Protein 8OUK (pdb70)

InterPro domains:
  IPR005225 Small GTP-binding domain [TIGR00231] (16-172)
  IPR006689 Small GTPase superfamily, ARF/SAR type [PF00025] (10-179)
  IPR006689 Small GTPase superfamily, ARF/SAR type [PR00328] (19-42)
  IPR006689 Small GTPase superfamily, ARF/SAR type [PR00328] (76-101)
  IPR006689 Small GTPase superfamily, ARF/SAR type [PR00328] (122-143)
  IPR006689 Small GTPase superfamily, ARF/SAR type [SM00178] (1-180)
  IPR024156 Small GTPase superfamily, ARF type [PTHR11711] (14-178)
  IPR027417 P-loop containing nucleoside triphosphate hydrolase [G3DSA:3.40.50.300] (4-183)
  IPR027417 P-loop containing nucleoside triphosphate hydrolase [SSF52540] (14-182)

Foldseek 3Di:
DADEFEEEEEEAAPLCSVQLVCCQPVVDGDPDDDFDPAWDWDWDDDPSYIYTYTYGGRYPVRCVPPLQVSQLRGQEYEYGGAQLPLVCLLVRLVSCCVRPLVDPSHDQHEYEYEQEPPVDPSGDDQVVSCVSSVVVVRDPYDYYYYYAYSHVRRCSVVSVVVNVVRSVCVVVVVD

Structure (mmCIF, N/CA/C/O backbone):
data_8OUK
#
_entry.id   8OUK
#
_cell.length_a   59.120
_cell.length_b   59.120
_cell.length_c   119.730
_cell.angle_alpha   90.00
_cell.angle_beta   90.00
_cell.angle_gamma   90.00
#
_symmetry.space_group_name_H-M   'P 43 21 2'
#
loop_
_entity.id
_entity.type
_entity.pdbx_description
1 polymer 'Arf GTPase'
2 non-polymer "GUANOSINE-5'-TRIPHOSPHATE"
3 non-polymer 'MAGNESIUM ION'
4 water water
#
loop_
_atom_site.group_PDB
_atom_site.id
_atom_site.type_symbol
_atom_site.label_atom_id
_atom_site.label_alt_id
_atom_site.label_comp_id
_atom_site.label_asym_id
_atom_site.label_entity_id
_atom_site.label_seq_id
_atom_site.pdbx_PDB_ins_code
_atom_site.Cartn_x
_atom_site.Cartn_y
_atom_site.Cartn_z
_atom_site.occupancy
_atom_site.B_iso_or_equiv
_atom_site.auth_seq_id
_atom_site.auth_comp_id
_atom_site.auth_asym_id
_atom_site.auth_atom_id
_atom_site.pdbx_PDB_model_num
ATOM 1 N N . MET A 1 1 ? -13.706 -8.438 9.350 1.00 75.46 14 MET A N 1
ATOM 2 C CA . MET A 1 1 ? -13.676 -9.797 9.884 1.00 75.43 14 MET A CA 1
ATOM 3 C C . MET A 1 1 ? -12.844 -10.725 8.991 1.00 73.43 14 MET A C 1
ATOM 4 O O . MET A 1 1 ? -12.931 -10.655 7.766 1.00 73.93 14 MET A O 1
ATOM 9 N N . LYS A 1 2 ? -11.995 -11.557 9.597 1.00 71.08 15 LYS A N 1
ATOM 10 C CA . LYS A 1 2 ? -11.158 -12.482 8.839 1.00 69.16 15 LYS A CA 1
ATOM 11 C C . LYS A 1 2 ? -11.724 -13.891 8.894 1.00 66.65 15 LYS A C 1
ATOM 12 O O . LYS A 1 2 ? -12.334 -14.270 9.895 1.00 66.95 15 LYS A O 1
ATOM 18 N N . THR A 1 3 ? -11.501 -14.681 7.832 1.00 64.10 16 THR A N 1
ATOM 19 C CA . THR A 1 3 ? -11.952 -16.065 7.836 1.00 62.11 16 THR A CA 1
ATOM 20 C C . THR A 1 3 ? -10.816 -16.928 8.395 1.00 58.85 16 THR A C 1
ATOM 21 O O . THR A 1 3 ? -9.642 -16.701 8.078 1.00 58.13 16 THR A O 1
ATOM 25 N N . THR A 1 4 ? -11.164 -17.885 9.260 1.00 56.54 17 THR A N 1
ATOM 26 C CA . THR A 1 4 ? -10.157 -18.762 9.848 1.00 54.60 17 THR A CA 1
ATOM 27 C C . THR A 1 4 ? -9.953 -19.995 9.014 1.00 52.66 17 THR A C 1
ATOM 28 O O . THR A 1 4 ? -10.919 -20.710 8.733 1.00 53.08 17 THR A O 1
ATOM 32 N N . VAL A 1 5 ? -8.687 -20.274 8.646 1.00 49.97 18 VAL A N 1
ATOM 33 C CA . VAL A 1 5 ? -8.347 -21.482 7.930 1.00 48.82 18 VAL A CA 1
ATOM 34 C C . VAL A 1 5 ? -7.263 -22.231 8.713 1.00 46.70 18 VAL A C 1
ATOM 35 O O . VAL A 1 5 ? -6.335 -21.625 9.257 1.00 46.97 18 VAL A O 1
ATOM 39 N N . LYS A 1 6 ? -7.404 -23.545 8.787 1.00 44.38 19 LYS A N 1
ATOM 40 C CA . LYS A 1 6 ? -6.464 -24.378 9.523 1.00 42.14 19 LYS A CA 1
ATOM 41 C C . LYS A 1 6 ? -5.486 -24.944 8.532 1.00 39.33 19 LYS A C 1
ATOM 42 O O . LYS A 1 6 ? -5.898 -25.487 7.523 1.00 40.07 19 LYS A O 1
ATOM 48 N N . VAL A 1 7 ? -4.193 -24.786 8.773 1.00 36.83 20 VAL A N 1
ATOM 49 C CA . VAL A 1 7 ? -3.160 -25.278 7.866 1.00 35.59 20 VAL A CA 1
ATOM 50 C C . VAL A 1 7 ? -2.338 -26.329 8.576 1.00 33.91 20 VAL A C 1
ATOM 51 O O . VAL A 1 7 ? -1.822 -26.057 9.658 1.00 34.55 20 VAL A O 1
ATOM 55 N N . ALA A 1 8 ? -2.232 -27.523 7.997 1.00 31.84 21 ALA A N 1
ATOM 56 C CA . ALA A 1 8 ? -1.425 -28.584 8.589 1.00 30.96 21 ALA A CA 1
ATOM 57 C C . ALA A 1 8 ? -0.022 -28.477 8.037 1.00 30.09 21 ALA A C 1
ATOM 58 O O . ALA A 1 8 ? 0.162 -28.530 6.813 1.00 29.71 21 ALA A O 1
ATOM 60 N N . TRP A 1 9 ? 0.971 -28.297 8.928 1.00 28.98 22 TRP A N 1
ATOM 61 C CA . TRP A 1 9 ? 2.363 -28.267 8.530 1.00 29.22 22 TRP A CA 1
ATOM 62 C C . TRP A 1 9 ? 2.911 -29.643 8.842 1.00 29.30 22 TRP A C 1
ATOM 63 O O . TRP A 1 9 ? 2.979 -30.048 10.007 1.00 29.07 22 TRP A O 1
ATOM 74 N N . VAL A 1 10 ? 3.209 -30.386 7.798 1.00 28.83 23 VAL A N 1
ATOM 75 C CA . VAL A 1 10 ? 3.718 -31.742 7.893 1.00 29.23 23 VAL A CA 1
ATOM 76 C C . VAL A 1 10 ? 5.034 -31.880 7.096 1.00 30.26 23 VAL A C 1
ATOM 77 O O . VAL A 1 10 ? 5.520 -30.931 6.482 1.00 30.83 23 VAL A O 1
ATOM 81 N N . GLY A 1 11 ? 5.668 -33.017 7.228 1.00 30.38 24 GLY A N 1
ATOM 82 C CA . GLY A 1 11 ? 6.998 -33.255 6.695 1.00 30.44 24 GLY A CA 1
ATOM 83 C C . GLY A 1 11 ? 7.787 -34.030 7.725 1.00 30.22 24 GLY A C 1
ATOM 84 O O . GLY A 1 11 ? 7.402 -34.107 8.903 1.00 30.50 24 GLY A O 1
ATOM 85 N N . LEU A 1 12 ? 8.907 -34.634 7.301 1.00 30.48 25 LEU A N 1
ATOM 86 C CA . LEU A 1 12 ? 9.689 -35.450 8.207 1.00 31.06 25 LEU A CA 1
ATOM 87 C C . LEU A 1 12 ? 10.223 -34.630 9.367 1.00 31.52 25 LEU A C 1
ATOM 88 O O . LEU A 1 12 ? 10.359 -33.405 9.272 1.00 30.61 25 LEU A O 1
ATOM 93 N N . ASP A 1 13 ? 10.598 -35.310 10.446 1.00 32.20 26 ASP A N 1
ATOM 94 C CA . ASP A 1 13 ? 11.262 -34.680 11.587 1.00 32.66 26 ASP A CA 1
ATOM 95 C C . ASP A 1 13 ? 12.580 -34.044 11.055 1.00 33.55 26 ASP A C 1
ATOM 96 O O . ASP A 1 13 ? 13.184 -34.587 10.113 1.00 33.93 26 ASP A 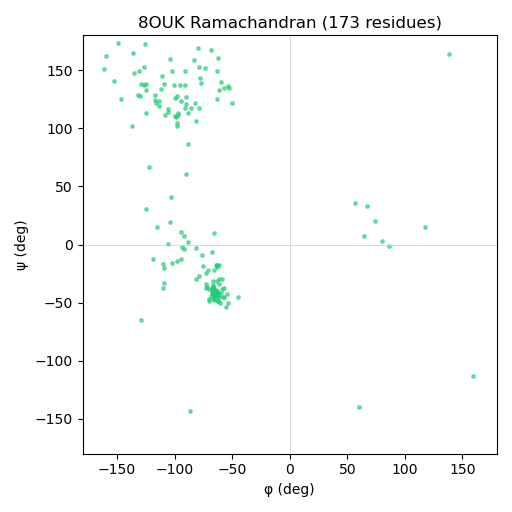O 1
ATOM 101 N N . TYR A 1 14 ? 12.906 -32.848 11.545 1.00 33.61 27 TYR A N 1
ATOM 102 C CA . TYR A 1 14 ? 14.100 -32.089 11.171 1.00 34.25 27 TYR A CA 1
ATOM 103 C C . TYR A 1 14 ? 13.963 -31.326 9.831 1.00 34.27 27 TYR A C 1
ATOM 104 O O . TYR A 1 14 ? 14.919 -30.668 9.426 1.00 34.72 27 TYR A O 1
ATOM 113 N N . ALA A 1 15 ? 12.797 -31.366 9.171 1.00 33.05 28 ALA A N 1
ATOM 114 C CA . ALA A 1 15 ? 12.626 -30.672 7.882 1.00 32.34 28 ALA A CA 1
ATOM 115 C C . ALA A 1 15 ? 12.687 -29.149 8.023 1.00 33.19 28 ALA A C 1
ATOM 116 O O . ALA A 1 15 ? 13.140 -28.468 7.101 1.00 33.99 28 ALA A O 1
ATOM 118 N N . GLY A 1 16 ? 12.236 -28.634 9.167 1.00 32.18 29 GLY A N 1
ATOM 119 C CA . GLY A 1 16 ? 12.268 -27.207 9.457 1.00 31.09 29 GLY A CA 1
ATOM 120 C C . GLY A 1 16 ? 10.915 -26.562 9.647 1.00 30.28 29 GLY A C 1
ATOM 121 O O . GLY A 1 16 ? 10.811 -25.330 9.627 1.00 30.29 29 GLY A O 1
ATOM 122 N N . LYS A 1 17 ? 9.846 -27.367 9.844 1.00 29.09 30 LYS A N 1
ATOM 123 C CA . LYS A 1 17 ? 8.497 -26.810 10.006 1.00 28.66 30 LYS A CA 1
ATOM 124 C C . LYS A 1 17 ? 8.424 -25.764 11.146 1.00 29.47 30 LYS A C 1
ATOM 125 O O . LYS A 1 17 ? 7.937 -24.649 10.931 1.00 29.59 30 LYS A O 1
ATOM 131 N N . SER A 1 18 ? 8.870 -26.142 12.344 1.00 29.74 31 SER A N 1
ATOM 132 C CA . SER A 1 18 ? 8.793 -25.241 13.490 1.00 30.86 31 SER A CA 1
ATOM 133 C C . SER A 1 18 ? 9.657 -24.001 13.277 1.00 32.20 31 SER A C 1
ATOM 134 O O . SER A 1 18 ? 9.255 -22.906 13.647 1.00 33.53 31 SER A O 1
ATOM 137 N N . THR A 1 19 ? 10.836 -24.172 12.686 1.00 32.54 32 THR A N 1
ATOM 138 C CA . THR A 1 19 ? 11.745 -23.040 12.436 1.00 33.27 32 THR A CA 1
ATOM 139 C C . THR A 1 19 ? 11.153 -22.024 11.431 1.00 33.77 32 THR A C 1
ATOM 140 O O . THR A 1 19 ? 11.269 -20.802 11.632 1.00 34.57 32 THR A O 1
ATOM 144 N N . ILE A 1 20 ? 10.501 -22.523 10.363 1.00 33.20 33 ILE A N 1
ATOM 145 C CA . ILE A 1 20 ? 9.836 -21.653 9.382 1.00 33.04 33 ILE A CA 1
ATOM 146 C C . ILE A 1 20 ? 8.712 -20.863 10.078 1.00 33.78 33 ILE A C 1
ATOM 147 O O . ILE A 1 20 ? 8.617 -19.642 9.908 1.00 34.10 33 ILE A O 1
ATOM 152 N N . ILE A 1 21 ? 7.856 -21.549 10.863 1.00 33.82 34 ILE A N 1
ATOM 153 C CA . ILE A 1 21 ? 6.774 -20.861 11.575 1.00 34.75 34 ILE A CA 1
ATOM 154 C C . ILE A 1 21 ? 7.331 -19.791 12.526 1.00 36.66 34 ILE A C 1
ATOM 155 O O . ILE A 1 21 ? 6.851 -18.652 12.517 1.00 37.39 34 ILE A O 1
ATOM 160 N N . LYS A 1 22 ? 8.430 -20.106 13.234 1.00 36.90 35 LYS A N 1
ATOM 161 C CA . LYS A 1 22 ? 9.063 -19.122 14.116 1.00 38.71 35 LYS A CA 1
ATOM 162 C C . LYS A 1 22 ? 9.580 -17.918 13.316 1.00 40.43 35 LYS A C 1
ATOM 163 O O . LYS A 1 22 ? 9.441 -16.787 13.770 1.00 41.52 35 LYS A O 1
ATOM 169 N N . ARG A 1 23 ? 10.180 -18.152 12.134 1.00 40.61 36 ARG A N 1
ATOM 170 C CA . ARG A 1 23 ? 10.710 -17.069 11.292 1.00 41.49 36 ARG A CA 1
ATOM 171 C C . ARG A 1 23 ? 9.585 -16.158 10.809 1.00 43.07 36 ARG A C 1
ATOM 172 O O . ARG A 1 23 ? 9.722 -14.941 10.855 1.00 43.61 36 ARG A O 1
ATOM 180 N N . ILE A 1 24 ? 8.441 -16.738 10.438 1.00 43.72 37 ILE A N 1
ATOM 181 C CA . ILE A 1 24 ? 7.279 -15.968 10.001 1.00 45.61 37 ILE A CA 1
ATOM 182 C C . ILE A 1 24 ? 6.612 -15.189 11.158 1.00 47.50 37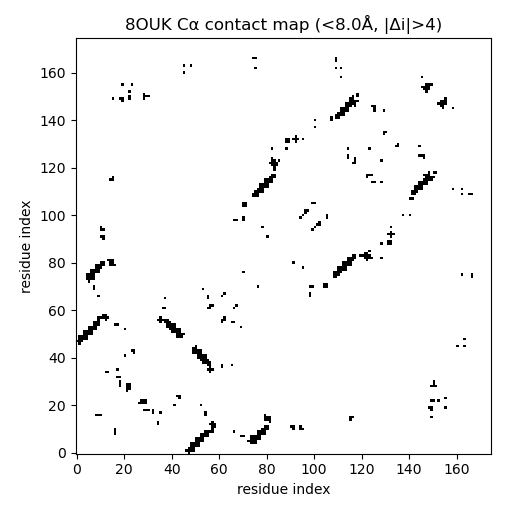 ILE A C 1
ATOM 183 O O . ILE A 1 24 ? 6.308 -14.015 10.999 1.00 47.64 37 ILE A O 1
ATOM 188 N N . THR A 1 25 ? 6.346 -15.848 12.295 1.00 48.32 38 THR A N 1
ATOM 189 C CA . THR A 1 25 ? 5.629 -15.211 13.402 1.00 50.25 38 THR A CA 1
ATOM 190 C C . THR A 1 25 ? 6.476 -14.331 14.317 1.00 53.12 38 THR A C 1
ATOM 191 O O . THR A 1 25 ? 5.949 -13.408 14.932 1.00 53.66 38 THR A O 1
ATOM 195 N N . GLN A 1 26 ? 7.760 -14.643 14.463 1.00 54.52 39 GLN A N 1
ATOM 196 C CA . GLN A 1 26 ? 8.645 -13.897 15.370 1.00 55.89 39 GLN A CA 1
ATOM 197 C C . GLN A 1 26 ? 9.696 -13.040 14.632 1.00 56.58 39 GLN A C 1
ATOM 198 O O . GLN A 1 26 ? 10.305 -12.171 15.249 1.00 56.88 39 GLN A O 1
ATOM 204 N N . GLY A 1 27 ? 9.921 -13.310 13.346 1.00 56.58 40 GLY A N 1
ATOM 205 C CA . GLY A 1 27 ? 10.889 -12.580 12.532 1.00 57.31 40 GLY A CA 1
ATOM 206 C C . GLY A 1 27 ? 12.337 -12.918 12.833 1.00 57.78 40 GLY A C 1
ATOM 207 O O . GLY A 1 27 ? 13.238 -12.134 12.508 1.00 59.18 40 GLY A O 1
ATOM 208 N N . VAL A 1 28 ? 12.582 -14.081 13.448 1.00 56.43 41 VAL A N 1
ATOM 209 C CA . VAL A 1 28 ? 13.940 -14.468 13.808 1.00 55.90 41 VAL A CA 1
ATOM 210 C C . VAL A 1 28 ? 14.255 -15.929 13.460 1.00 53.38 41 VAL A C 1
ATOM 211 O O . VAL A 1 28 ? 13.364 -16.787 13.469 1.00 53.10 41 VAL A O 1
ATOM 215 N N . PHE A 1 29 ? 15.519 -16.202 13.118 1.00 51.10 42 PHE A N 1
ATOM 216 C CA . PHE A 1 29 ? 15.943 -17.559 12.803 1.00 49.50 42 PHE A CA 1
ATOM 217 C C . PHE A 1 29 ? 16.530 -18.236 14.024 1.00 49.82 42 PHE A C 1
ATOM 218 O O . PHE A 1 29 ? 17.495 -17.726 14.603 1.00 49.08 42 PHE A O 1
ATOM 226 N N . SER A 1 30 ? 15.974 -19.390 14.408 1.00 49.67 43 SER A N 1
ATOM 227 C CA . SER A 1 30 ? 16.566 -20.158 15.498 1.00 50.21 43 SER A CA 1
ATOM 228 C C . SER A 1 30 ? 17.267 -21.345 14.870 1.00 48.64 43 SER A C 1
ATOM 229 O O . SER A 1 30 ? 16.631 -22.177 14.238 1.00 47.81 43 SER A O 1
ATOM 232 N N . ASP A 1 31 ? 18.588 -21.376 14.970 1.00 48.26 44 ASP A N 1
ATOM 233 C CA . ASP A 1 31 ? 19.381 -22.477 14.425 1.00 49.00 44 ASP A CA 1
ATOM 234 C C . ASP A 1 31 ? 19.418 -23.711 15.349 1.00 49.14 44 ASP A C 1
ATOM 235 O O . ASP A 1 31 ? 19.993 -24.737 14.973 1.00 50.31 44 ASP A O 1
ATOM 240 N N . ASP A 1 32 ? 18.790 -23.617 16.536 1.00 47.26 45 ASP A N 1
ATOM 241 C CA . ASP A 1 32 ? 18.802 -24.648 17.554 1.00 46.97 45 ASP A CA 1
ATOM 242 C C . ASP A 1 32 ? 17.402 -25.083 17.978 1.00 44.56 45 ASP A C 1
ATOM 243 O O . ASP A 1 32 ? 17.215 -25.480 19.135 1.00 45.05 45 ASP A O 1
ATOM 248 N N . THR A 1 33 ? 16.425 -25.009 17.062 1.00 41.46 46 THR A N 1
ATOM 249 C CA . THR A 1 33 ? 15.038 -25.394 17.334 1.00 39.73 46 THR A CA 1
ATOM 250 C C . THR A 1 33 ? 14.966 -26.834 17.814 1.00 39.13 46 THR A C 1
ATOM 251 O O . THR A 1 33 ? 15.633 -27.705 17.252 1.00 39.70 46 THR A O 1
ATOM 255 N N . LYS A 1 34 ? 14.194 -27.074 18.873 1.00 37.27 47 LYS A N 1
ATOM 256 C CA . LYS A 1 34 ? 14.095 -28.403 19.445 1.00 36.52 47 LYS A CA 1
ATOM 257 C C . LYS A 1 34 ? 12.970 -29.193 18.838 1.00 34.95 47 LYS A C 1
ATOM 258 O O . LYS A 1 34 ? 11.955 -28.613 18.445 1.00 34.04 47 LYS A O 1
ATOM 264 N N . ARG A 1 35 ? 13.149 -30.523 18.776 1.00 34.38 48 ARG A N 1
ATOM 265 C CA . ARG A 1 35 ? 12.164 -31.456 18.226 1.00 34.70 48 ARG A CA 1
ATOM 266 C C . ARG A 1 35 ? 10.781 -31.273 18.859 1.00 34.05 48 ARG A C 1
ATOM 267 O O . ARG A 1 35 ? 10.664 -31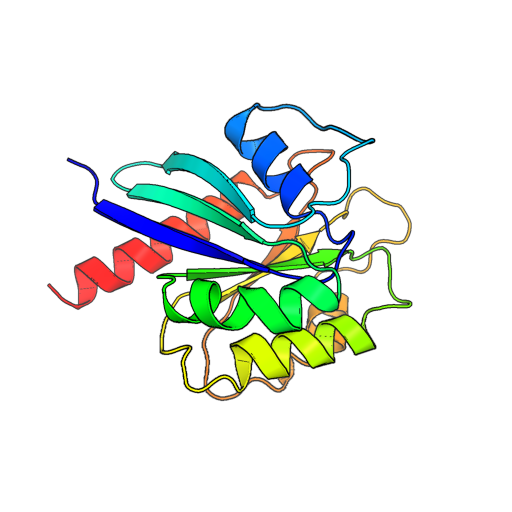.157 20.088 1.00 34.18 48 ARG A O 1
ATOM 275 N N . THR A 1 36 ? 9.742 -31.249 18.024 1.00 32.80 49 THR A N 1
ATOM 276 C CA . THR A 1 36 ? 8.371 -31.070 18.464 1.00 31.95 49 THR A CA 1
ATOM 277 C C . THR A 1 36 ? 7.835 -32.419 18.921 1.00 32.42 49 THR A C 1
ATOM 278 O O . THR A 1 36 ? 7.863 -33.378 18.160 1.00 33.14 49 THR A O 1
ATOM 282 N N . LEU A 1 37 ? 7.393 -32.510 20.175 1.00 31.88 50 LEU A N 1
ATOM 283 C CA . LEU A 1 37 ? 6.916 -33.766 20.729 1.00 32.27 50 LEU A CA 1
ATOM 284 C C . LEU A 1 37 ? 5.398 -33.830 20.814 1.00 32.10 50 LEU A C 1
ATOM 285 O O . LEU A 1 37 ? 4.855 -34.405 21.748 1.00 32.73 50 LEU A O 1
ATOM 290 N N . GLY A 1 38 ? 4.738 -33.335 19.789 1.00 31.68 51 GLY A N 1
ATOM 291 C CA . GLY A 1 38 ? 3.286 -33.362 19.725 1.00 31.41 51 GLY A CA 1
ATOM 292 C C . GLY A 1 38 ? 2.793 -32.324 18.753 1.00 31.23 51 GLY A C 1
ATOM 293 O O . GLY A 1 38 ? 3.043 -32.441 17.547 1.00 30.80 51 GLY A O 1
ATOM 294 N N . LEU A 1 39 ? 2.102 -31.305 19.261 1.00 31.16 52 LEU A N 1
ATOM 295 C CA . LEU A 1 39 ? 1.549 -30.269 18.387 1.00 31.16 52 LEU A CA 1
ATOM 296 C C . LEU A 1 39 ? 1.932 -28.888 18.891 1.00 31.36 52 LEU A C 1
ATOM 297 O O . LEU A 1 39 ? 1.863 -28.620 20.085 1.00 32.00 52 LEU A O 1
ATOM 302 N N . ASN A 1 40 ? 2.296 -27.995 17.982 1.00 30.87 53 ASN A N 1
ATOM 303 C CA . ASN A 1 40 ? 2.446 -26.590 18.286 1.00 31.49 53 ASN A CA 1
ATOM 304 C C . ASN A 1 40 ? 1.320 -25.889 17.536 1.00 32.43 53 ASN A C 1
ATOM 305 O O . ASN A 1 40 ? 1.122 -26.146 16.336 1.00 32.47 53 ASN A O 1
ATOM 310 N N . VAL A 1 41 ? 0.621 -24.979 18.202 1.00 33.29 54 VAL A N 1
ATOM 311 C CA . VAL A 1 41 ? -0.416 -24.188 17.551 1.00 35.10 54 VAL A CA 1
ATOM 312 C C . VAL A 1 41 ? 0.042 -22.722 17.524 1.00 36.72 54 VAL A C 1
ATOM 313 O O . VAL A 1 41 ? 0.299 -22.142 18.578 1.00 37.17 54 VAL A O 1
ATOM 317 N N . ASP A 1 42 ? 0.103 -22.109 16.342 1.00 37.82 55 ASP A N 1
ATOM 318 C CA . ASP A 1 42 ? 0.476 -20.694 16.226 1.00 40.91 55 ASP A CA 1
ATOM 319 C C . ASP A 1 42 ? -0.470 -20.001 15.231 1.00 43.99 55 ASP A C 1
ATOM 320 O O . ASP A 1 42 ? -1.190 -20.664 14.499 1.00 43.11 55 ASP A O 1
ATOM 325 N N . GLU A 1 43 ? -0.483 -18.675 15.232 1.00 46.69 56 GLU A N 1
ATOM 326 C CA . GLU A 1 43 ? -1.323 -17.913 14.322 1.00 49.66 56 GLU A CA 1
ATOM 327 C C . GLU A 1 43 ? -0.515 -16.834 13.636 1.00 52.22 56 GLU A C 1
ATOM 328 O O . GLU A 1 43 ? 0.419 -16.277 14.212 1.00 52.57 56 GLU A O 1
ATOM 334 N N . PHE A 1 44 ? -0.907 -16.515 12.423 1.00 54.21 57 PHE A N 1
ATOM 335 C CA . PHE A 1 44 ? -0.390 -15.371 11.691 1.00 56.84 57 PHE A CA 1
ATOM 336 C C . PHE A 1 44 ? -1.463 -14.898 10.716 1.00 58.17 57 PHE A C 1
ATOM 337 O O . PHE A 1 44 ? -2.210 -15.715 10.170 1.00 57.62 57 PHE A O 1
ATOM 339 N N . THR A 1 45 ? -1.605 -13.577 10.570 1.00 59.69 58 THR A N 1
ATOM 340 C CA . THR A 1 45 ? -2.617 -13.040 9.680 1.00 61.33 58 THR A CA 1
ATOM 341 C C . THR A 1 45 ? -1.985 -12.423 8.455 1.00 62.86 58 THR A C 1
ATOM 342 O O . THR A 1 45 ? -0.944 -11.779 8.535 1.00 63.27 58 THR A O 1
ATOM 346 N N . SER A 1 46 ? -2.588 -12.675 7.317 1.00 63.67 59 SER A N 1
ATOM 347 C CA . SER A 1 46 ? -2.138 -12.116 6.054 1.00 64.88 59 SER A CA 1
ATOM 348 C C . SER A 1 46 ? -3.401 -11.697 5.369 1.00 65.32 59 SER A C 1
ATOM 349 O O . SER A 1 46 ? -4.143 -12.556 4.890 1.00 64.88 59 SER A O 1
ATOM 352 N N . ASP A 1 47 ? -3.692 -10.377 5.399 1.00 66.25 60 ASP A N 1
ATOM 353 C CA . ASP A 1 47 ? -4.890 -9.783 4.817 1.00 67.16 60 ASP A CA 1
ATOM 354 C C . ASP A 1 47 ? -6.175 -10.384 5.476 1.00 67.24 60 ASP A C 1
ATOM 355 O O . ASP A 1 47 ? -6.142 -10.601 6.690 1.00 68.15 60 ASP A O 1
ATOM 360 N N . ASN A 1 48 ? -7.278 -10.671 4.712 1.00 66.24 61 ASN A N 1
ATOM 361 C CA . ASN A 1 48 ? -8.562 -11.226 5.199 1.00 65.21 61 ASN A CA 1
ATOM 362 C C . ASN A 1 48 ? -8.449 -12.657 5.747 1.00 62.49 61 ASN A C 1
ATOM 363 O O . ASN A 1 48 ? -9.486 -13.292 5.950 1.00 62.82 61 ASN A O 1
ATOM 368 N N . ILE A 1 49 ? -7.236 -13.184 5.933 1.00 59.82 62 ILE A N 1
ATOM 369 C CA . ILE A 1 49 ? -7.076 -14.558 6.413 1.00 57.83 62 ILE A CA 1
ATOM 370 C C . ILE A 1 49 ? -6.383 -14.681 7.769 1.00 55.18 62 ILE A C 1
ATOM 371 O O . ILE A 1 49 ? -5.265 -14.194 7.930 1.00 55.64 62 ILE A O 1
ATOM 376 N N . LYS A 1 50 ? -6.995 -15.420 8.704 1.00 52.46 63 LYS A N 1
ATOM 377 C CA . LYS A 1 50 ? -6.313 -15.776 9.945 1.00 50.35 63 LYS A CA 1
ATOM 378 C C . LYS A 1 50 ? -5.784 -17.202 9.740 1.00 47.22 63 LYS A C 1
ATOM 379 O O . LYS A 1 50 ? -6.588 -18.129 9.656 1.00 46.92 63 LYS A O 1
ATOM 385 N N . PHE A 1 51 ? -4.466 -17.384 9.619 1.00 45.66 64 PHE A N 1
ATOM 386 C CA . PHE A 1 51 ? -3.899 -18.727 9.450 1.00 45.42 64 PHE A CA 1
ATOM 387 C C . PHE A 1 51 ? -3.665 -19.400 10.805 1.00 42.84 64 PHE A C 1
ATOM 388 O O . PHE A 1 51 ? -2.873 -18.882 11.588 1.00 44.05 64 PHE A O 1
ATOM 396 N N . VAL A 1 52 ? -4.336 -20.527 11.089 1.00 39.25 65 VAL A N 1
ATOM 397 C CA . VAL A 1 52 ? -4.068 -21.277 12.325 1.00 37.11 65 VAL A CA 1
ATOM 398 C C . VAL A 1 52 ? -3.095 -22.372 11.892 1.00 34.76 65 VAL A C 1
ATOM 399 O O . VAL A 1 52 ? -3.433 -23.194 11.038 1.00 34.88 65 VAL A O 1
ATOM 403 N N . CYS A 1 53 ? -1.863 -22.307 12.367 1.00 33.11 66 CYS A N 1
ATOM 404 C CA . CYS A 1 53 ? -0.834 -23.264 11.973 1.00 33.14 66 CYS A CA 1
ATOM 405 C C . CYS A 1 53 ? -0.802 -24.445 12.916 1.00 33.50 66 CYS A C 1
ATOM 406 O O . CYS A 1 53 ? -0.552 -24.259 14.105 1.00 35.09 66 CYS A O 1
ATOM 409 N N . TRP A 1 54 ? -1.081 -25.628 12.404 1.00 32.02 67 TRP A N 1
ATOM 410 C CA . TRP A 1 54 ? -0.956 -26.845 13.179 1.00 32.18 67 TRP A CA 1
ATOM 411 C C 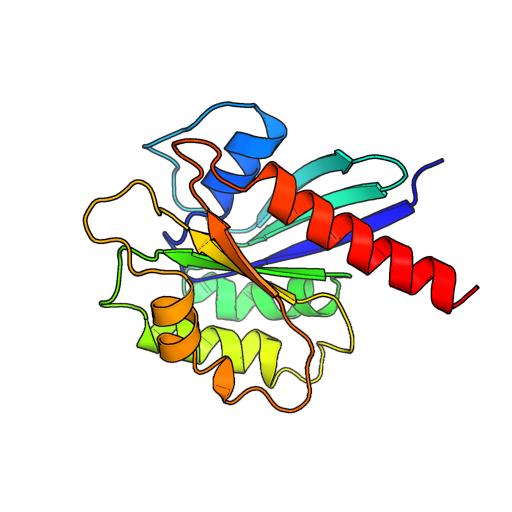. TRP A 1 54 ? 0.414 -27.420 12.789 1.00 31.46 67 TRP A C 1
ATOM 412 O O . TRP A 1 54 ? 0.582 -27.971 11.703 1.00 31.52 67 TRP A O 1
ATOM 423 N N . ASP A 1 55 ? 1.402 -27.242 13.652 1.00 30.41 68 ASP A N 1
ATOM 424 C CA . ASP A 1 55 ? 2.747 -27.728 13.411 1.00 30.75 68 ASP A CA 1
ATOM 425 C C . ASP A 1 55 ? 2.850 -29.045 14.164 1.00 30.67 68 ASP A C 1
ATOM 426 O O . ASP A 1 55 ? 2.940 -29.063 15.402 1.00 30.35 68 ASP A O 1
ATOM 431 N N . ILE A 1 56 ? 2.796 -30.140 13.425 1.00 30.41 69 ILE A N 1
ATOM 432 C CA . ILE A 1 56 ? 2.755 -31.455 14.042 1.00 31.02 69 ILE A CA 1
ATOM 433 C C . ILE A 1 56 ? 4.125 -32.062 13.983 1.00 32.01 69 ILE A C 1
ATOM 434 O O . ILE A 1 56 ? 4.767 -32.018 12.929 1.00 32.47 69 ILE A O 1
ATOM 439 N N . GLY A 1 57 ? 4.558 -32.698 15.078 1.00 30.80 70 GLY A N 1
ATOM 440 C CA . GLY A 1 57 ? 5.843 -33.398 15.091 1.00 30.81 70 GLY A CA 1
ATOM 441 C C . GLY A 1 57 ? 5.956 -34.405 13.948 1.00 30.75 70 GLY A C 1
ATOM 442 O O . GLY A 1 57 ? 4.987 -35.108 13.629 1.00 29.81 70 GLY A O 1
ATOM 443 N N . GLY A 1 58 ? 7.103 -34.430 13.304 1.00 30.61 71 GLY A N 1
ATOM 444 C CA . GLY A 1 58 ? 7.319 -35.298 12.158 1.00 31.62 71 GLY A CA 1
ATOM 445 C C . GLY A 1 58 ? 7.933 -36.634 12.495 1.00 33.45 71 GLY A C 1
ATOM 446 O O . GLY A 1 58 ? 8.121 -37.445 11.592 1.00 33.08 71 GLY A O 1
ATOM 447 N N . LEU A 1 59 ? 8.262 -36.896 13.783 1.00 33.89 72 LEU A N 1
ATOM 448 C CA . LEU A 1 59 ? 8.818 -38.201 14.164 1.00 34.96 72 LEU A CA 1
ATOM 449 C C . LEU A 1 59 ? 7.770 -39.287 13.879 1.00 35.31 72 LEU A C 1
ATOM 450 O O . LEU A 1 59 ? 6.569 -39.004 13.892 1.00 33.63 72 LEU A O 1
ATOM 455 N N . GLN A 1 60 ? 8.223 -40.502 13.547 1.00 36.82 73 GLN A N 1
ATOM 456 C CA . GLN A 1 60 ? 7.333 -41.620 13.206 1.00 39.03 73 GLN A CA 1
ATOM 457 C C . GLN A 1 60 ? 6.139 -41.795 14.153 1.00 39.25 73 GLN A C 1
ATOM 458 O O . GLN A 1 60 ? 5.010 -41.906 13.681 1.00 39.80 73 GLN A O 1
ATOM 464 N N . VAL A 1 61 ? 6.373 -41.729 15.480 1.00 37.94 74 VAL A N 1
ATOM 465 C CA . VAL A 1 61 ? 5.304 -41.862 16.464 1.00 38.40 74 VAL A CA 1
ATOM 466 C C . VAL A 1 61 ? 4.179 -40.832 16.271 1.00 37.09 74 VAL A C 1
ATOM 467 O O . VAL A 1 61 ? 3.010 -41.160 16.466 1.00 37.24 74 VAL A O 1
ATOM 471 N N . PHE A 1 62 ? 4.519 -39.597 15.892 1.00 35.44 75 PHE A N 1
ATOM 472 C CA . PHE A 1 62 ? 3.492 -38.563 15.684 1.00 34.67 75 PHE A CA 1
ATOM 473 C C . PHE A 1 62 ? 2.794 -38.712 14.337 1.00 34.28 75 PHE A C 1
ATOM 474 O O . PHE A 1 62 ? 1.630 -38.346 14.220 1.00 33.97 75 PHE A O 1
ATOM 482 N N . ARG A 1 63 ? 3.462 -39.300 13.331 1.00 34.06 76 ARG A N 1
ATOM 483 C CA . ARG A 1 63 ? 2.787 -39.544 12.037 1.00 34.66 76 ARG A CA 1
ATOM 484 C C . ARG A 1 63 ? 1.670 -40.571 12.287 1.00 35.55 76 ARG A C 1
ATOM 485 O O . ARG A 1 63 ? 0.539 -40.359 11.869 1.00 36.44 76 ARG A O 1
ATOM 493 N N . ASP A 1 64 ? 1.975 -41.622 13.056 1.00 35.53 77 ASP A N 1
ATOM 494 C CA . ASP A 1 64 ? 1.015 -42.688 13.299 1.00 36.73 77 ASP A CA 1
ATOM 495 C C . ASP A 1 64 ? -0.083 -42.348 14.277 1.00 37.36 77 ASP A C 1
ATOM 496 O O . ASP A 1 64 ? -1.085 -43.065 14.301 1.00 38.82 77 ASP A O 1
ATOM 501 N N . SER A 1 65 ? 0.090 -41.313 15.118 1.00 36.03 78 SER A N 1
ATOM 502 C CA . SER A 1 65 ? -0.949 -40.991 16.102 1.00 35.63 78 SER A CA 1
ATOM 503 C C . SER A 1 65 ? -1.683 -39.674 15.799 1.00 35.00 78 SER A C 1
ATOM 504 O O . SER A 1 65 ? -2.897 -39.594 15.983 1.00 36.10 78 SER A O 1
ATOM 507 N N . LEU A 1 66 ? -0.969 -38.672 15.316 1.00 33.80 79 LEU A N 1
ATOM 508 C CA . LEU A 1 66 ? -1.547 -37.339 15.126 1.00 33.27 79 LEU A CA 1
ATOM 509 C C . LEU A 1 66 ? -1.788 -36.863 13.696 1.00 33.15 79 LEU A C 1
ATOM 510 O O . LEU A 1 66 ? -2.700 -36.057 13.484 1.00 32.72 79 LEU A O 1
ATOM 515 N N . TRP A 1 67 ? -0.939 -37.259 12.730 1.00 33.14 80 TRP A N 1
ATOM 516 C CA . TRP A 1 67 ? -1.066 -36.719 11.365 1.00 33.25 80 TRP A CA 1
ATOM 517 C C . TRP A 1 67 ? -2.427 -36.887 10.742 1.00 34.26 80 TRP A C 1
ATOM 518 O O . TRP A 1 67 ? -2.938 -35.953 10.120 1.00 34.16 80 TRP A O 1
ATOM 529 N N . ASP A 1 68 ? -3.039 -38.072 10.907 1.00 35.17 81 ASP A N 1
ATOM 530 C CA . ASP A 1 68 ? -4.332 -38.335 10.263 1.00 36.11 81 ASP A CA 1
ATOM 531 C C . ASP A 1 68 ? -5.392 -37.273 10.582 1.00 35.95 81 ASP A C 1
ATOM 532 O O . ASP A 1 68 ? -5.978 -36.697 9.671 1.00 35.64 81 ASP A O 1
ATOM 537 N N . ALA A 1 69 ? -5.578 -36.964 11.874 1.00 35.20 82 ALA A N 1
ATOM 538 C CA . ALA A 1 69 ? -6.608 -36.018 12.284 1.00 35.58 82 ALA A CA 1
ATOM 539 C C . ALA A 1 69 ? -6.352 -34.586 11.809 1.00 34.54 82 ALA A C 1
ATOM 540 O O . ALA A 1 69 ? -7.293 -33.927 11.354 1.00 35.26 82 ALA A O 1
ATOM 542 N N . TYR A 1 70 ? -5.126 -34.087 11.958 1.00 33.14 83 TYR A N 1
ATOM 543 C CA . TYR A 1 70 ? -4.819 -32.703 11.591 1.00 32.37 83 TYR A CA 1
ATOM 544 C C . TYR A 1 70 ? -4.808 -32.507 10.077 1.00 32.75 83 TYR A C 1
ATOM 545 O O . TYR A 1 70 ? -5.280 -31.474 9.590 1.00 33.52 83 TYR A O 1
ATOM 554 N N . ILE A 1 71 ? -4.334 -33.504 9.338 1.00 31.93 84 ILE A N 1
ATOM 555 C CA . ILE A 1 71 ? -4.393 -33.419 7.863 1.00 32.37 84 ILE A CA 1
ATOM 556 C C . ILE A 1 71 ? -5.869 -33.437 7.421 1.00 35.03 84 ILE A C 1
ATOM 557 O O . ILE A 1 71 ? -6.293 -32.545 6.683 1.00 35.87 84 ILE A O 1
ATOM 562 N N . ALA A 1 72 ? -6.672 -34.375 7.956 1.00 36.39 85 ALA A N 1
ATOM 563 C CA . ALA A 1 72 ? -8.089 -34.447 7.598 1.00 37.86 85 ALA A CA 1
ATOM 564 C C . ALA A 1 72 ? -8.906 -33.200 7.961 1.00 39.17 85 ALA A C 1
ATOM 565 O O . ALA A 1 72 ? -9.887 -32.906 7.283 1.00 39.90 85 ALA A O 1
ATOM 567 N N . GLY A 1 73 ? -8.520 -32.485 9.012 1.00 38.76 86 GLY A N 1
ATOM 568 C CA . GLY A 1 73 ? -9.260 -31.293 9.429 1.00 39.30 86 GLY A CA 1
ATOM 569 C C . GLY A 1 73 ? -8.765 -29.980 8.838 1.00 39.17 86 GLY A C 1
ATOM 570 O O . GLY A 1 73 ? -9.362 -28.933 9.083 1.00 39.28 86 GLY A O 1
ATOM 571 N N . SER A 1 74 ? -7.675 -30.011 8.064 1.00 38.41 87 SER A N 1
ATOM 572 C CA . SER A 1 74 ? -7.082 -28.791 7.521 1.00 38.01 87 SER A CA 1
ATOM 573 C C . SER A 1 74 ? -7.758 -28.289 6.243 1.00 38.39 87 SER A C 1
ATOM 574 O O . SER A 1 74 ? -8.441 -29.042 5.555 1.00 39.01 87 SER A O 1
ATOM 577 N N . SER A 1 75 ? -7.568 -27.000 5.955 1.00 37.98 88 SER A N 1
ATOM 578 C CA . SER A 1 75 ? -8.005 -26.303 4.746 1.00 38.61 88 SER A CA 1
ATOM 579 C C . SER A 1 75 ? -6.867 -26.184 3.700 1.00 36.69 88 SER A C 1
ATOM 580 O O . SER A 1 75 ? -7.126 -25.825 2.562 1.00 36.86 88 SER A O 1
ATOM 583 N N . GLY A 1 76 ? -5.632 -26.439 4.116 1.00 34.75 89 GLY A N 1
ATOM 584 C CA . GLY A 1 76 ? -4.434 -26.368 3.298 1.00 33.12 89 GLY A CA 1
ATOM 585 C C . GLY A 1 76 ? -3.335 -27.157 3.976 1.00 31.96 89 GLY A C 1
ATOM 586 O O . GLY A 1 76 ? -3.315 -27.283 5.209 1.00 32.13 89 GLY A O 1
ATOM 587 N N . ILE A 1 77 ? -2.420 -27.705 3.180 1.00 30.42 90 ILE A N 1
ATOM 588 C CA . ILE A 1 77 ? -1.313 -28.502 3.685 1.00 29.66 90 ILE A CA 1
ATOM 589 C C . ILE A 1 77 ? -0.013 -27.930 3.183 1.00 28.70 90 ILE A C 1
ATOM 590 O O . ILE A 1 77 ? 0.116 -27.637 1.980 1.00 27.89 90 ILE A O 1
ATOM 595 N N . ILE A 1 78 ? 0.943 -27.780 4.099 1.00 27.99 91 ILE A N 1
ATOM 596 C CA . ILE A 1 78 ? 2.302 -27.405 3.752 1.00 28.40 91 ILE A CA 1
ATOM 597 C C . ILE A 1 78 ? 3.183 -28.620 4.098 1.00 28.84 91 ILE A C 1
ATOM 598 O O . ILE A 1 78 ? 3.231 -29.028 5.269 1.00 29.19 91 ILE A O 1
ATOM 603 N N . TYR A 1 79 ? 3.864 -29.189 3.103 1.00 28.16 92 TYR A N 1
ATOM 604 C CA . TYR A 1 79 ? 4.758 -30.324 3.310 1.00 28.55 92 TYR A CA 1
ATOM 605 C C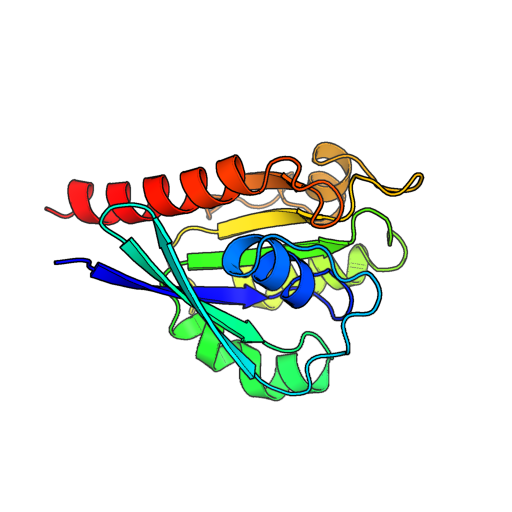 . TYR A 1 79 ? 6.179 -29.811 3.155 1.00 28.81 92 TYR A C 1
ATOM 606 O O . TYR A 1 79 ? 6.584 -29.409 2.061 1.00 28.99 92 TYR A O 1
ATOM 615 N N . VAL A 1 80 ? 6.915 -29.786 4.266 1.00 27.99 93 VAL A N 1
ATOM 616 C CA . VAL A 1 80 ? 8.262 -29.228 4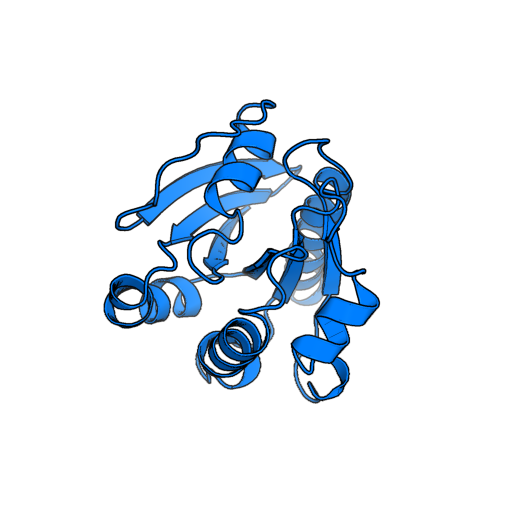.306 1.00 27.43 93 VAL A CA 1
ATOM 617 C C . VAL A 1 80 ? 9.278 -30.333 4.129 1.00 28.04 93 VAL A C 1
ATOM 618 O O . VAL A 1 80 ? 9.171 -31.386 4.763 1.00 28.82 93 VAL A O 1
ATOM 622 N N . VAL A 1 81 ? 10.303 -30.063 3.318 1.00 28.41 94 VAL A N 1
ATOM 623 C CA . VAL A 1 81 ? 11.393 -31.005 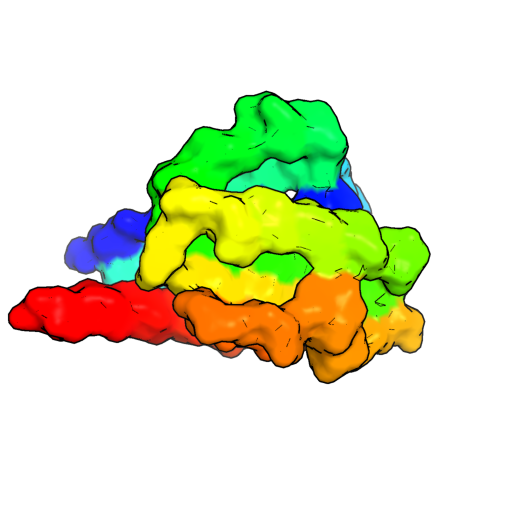3.057 1.00 29.67 94 VAL A CA 1
ATOM 624 C C . VAL A 1 81 ? 12.729 -30.340 3.332 1.00 30.88 94 VAL A C 1
ATOM 625 O O . VAL A 1 81 ? 12.934 -29.203 2.917 1.00 31.91 94 VAL A O 1
ATOM 629 N N . ASP A 1 82 ? 13.658 -31.051 3.984 1.00 30.98 95 ASP A N 1
ATOM 630 C CA . ASP A 1 82 ? 15.013 -30.538 4.169 1.00 32.50 95 ASP A CA 1
ATOM 631 C C . ASP A 1 82 ? 15.738 -30.843 2.830 1.00 34.26 95 ASP A C 1
ATOM 632 O O . ASP A 1 82 ? 16.080 -32.002 2.545 1.00 34.81 95 ASP A O 1
ATOM 637 N N . SER A 1 83 ? 15.962 -29.802 2.021 1.00 34.64 96 SER A N 1
ATOM 638 C CA . SER A 1 83 ? 16.632 -29.951 0.712 1.00 36.12 96 SER A CA 1
ATOM 639 C C . SER A 1 83 ? 18.091 -30.378 0.854 1.00 37.98 96 SER A C 1
ATOM 640 O O . SER A 1 83 ? 18.679 -30.868 -0.111 1.00 37.76 96 SER A O 1
ATOM 643 N N . ALA A 1 84 ? 18.694 -30.134 2.030 1.00 39.03 97 ALA A N 1
ATOM 644 C CA . ALA A 1 84 ? 20.080 -30.497 2.281 1.00 40.68 97 ALA A CA 1
ATOM 645 C C . ALA A 1 84 ? 20.225 -31.871 2.966 1.00 41.50 97 ALA A C 1
ATOM 646 O O . ALA A 1 84 ? 21.332 -32.225 3.368 1.00 43.16 97 ALA A O 1
ATOM 648 N N . ALA A 1 85 ? 19.143 -32.671 3.050 1.00 41.01 98 ALA A N 1
ATOM 649 C CA . ALA A 1 85 ? 19.191 -34.023 3.613 1.00 41.39 98 ALA A CA 1
ATOM 650 C C . ALA A 1 85 ? 18.710 -35.045 2.571 1.00 41.13 98 ALA A C 1
ATOM 651 O O . ALA A 1 85 ? 17.650 -35.663 2.717 1.00 39.73 98 ALA A O 1
ATOM 653 N N . PRO A 1 86 ? 19.480 -35.219 1.483 1.00 41.75 99 PRO A N 1
ATOM 654 C CA . PRO A 1 86 ? 19.062 -36.161 0.433 1.00 42.43 99 PRO A CA 1
ATOM 655 C C . PRO A 1 86 ? 19.008 -37.618 0.896 1.00 43.33 99 PRO A C 1
ATOM 656 O O . PRO A 1 86 ? 18.337 -38.424 0.260 1.00 43.22 99 PRO A O 1
ATOM 660 N N . GLU A 1 87 ? 19.667 -37.942 2.021 1.00 44.30 100 GLU A N 1
ATOM 661 C CA . GLU A 1 87 ? 19.618 -39.294 2.615 1.00 45.45 100 GLU A CA 1
ATOM 662 C C . GLU A 1 87 ? 18.177 -39.657 3.051 1.00 44.50 100 GLU A C 1
ATOM 663 O O . GLU A 1 87 ? 17.873 -40.830 3.253 1.00 45.88 100 GLU A O 1
ATOM 669 N N . ARG A 1 88 ? 17.305 -38.665 3.193 1.00 42.23 101 ARG A N 1
ATOM 670 C CA . ARG A 1 88 ? 15.927 -38.906 3.565 1.00 40.68 101 ARG A CA 1
ATOM 671 C C . ARG A 1 88 ? 14.904 -38.523 2.509 1.00 38.62 101 ARG A C 1
ATOM 672 O O . ARG A 1 88 ? 13.721 -38.504 2.820 1.00 36.44 101 ARG A O 1
ATOM 680 N N . PHE A 1 89 ? 15.331 -38.305 1.248 1.00 38.68 102 PHE A N 1
ATOM 681 C CA . PHE A 1 89 ? 14.378 -37.968 0.189 1.00 38.13 102 PHE A CA 1
ATOM 682 C C . PHE A 1 89 ? 13.409 -39.118 -0.065 1.00 37.82 102 PHE A C 1
ATOM 683 O O . PHE A 1 89 ? 12.244 -38.853 -0.316 1.00 37.77 102 PHE A O 1
ATOM 691 N N . GLU A 1 90 ? 13.887 -40.394 -0.072 1.00 37.36 103 GLU A N 1
ATOM 692 C CA . GLU A 1 90 ? 12.965 -41.518 -0.338 1.00 37.86 103 GLU A CA 1
ATOM 693 C C . GLU A 1 90 ? 11.890 -41.611 0.757 1.00 37.22 103 GLU A C 1
ATOM 694 O O . GLU A 1 90 ? 10.710 -41.854 0.475 1.00 36.56 103 GLU A O 1
ATOM 700 N N . GLU A 1 91 ? 12.306 -41.381 2.005 1.00 36.61 104 GLU A N 1
ATOM 701 C CA . GLU A 1 91 ? 11.401 -41.397 3.138 1.00 35.78 104 GLU A CA 1
ATOM 702 C C . GLU A 1 91 ? 10.411 -40.221 3.012 1.00 34.27 104 GLU A C 1
ATOM 703 O O . GLU A 1 91 ? 9.216 -40.390 3.276 1.00 34.11 104 GLU A O 1
ATOM 709 N N . ALA A 1 92 ? 10.901 -39.048 2.601 1.00 33.18 105 ALA A N 1
ATOM 710 C CA . ALA A 1 92 ? 10.020 -37.874 2.461 1.00 33.39 105 ALA A CA 1
ATOM 711 C C . ALA A 1 92 ? 9.000 -38.100 1.327 1.00 33.58 105 ALA A C 1
ATOM 712 O O . ALA A 1 92 ? 7.839 -37.699 1.460 1.00 33.78 105 ALA A O 1
ATOM 714 N N . ARG A 1 93 ? 9.421 -38.767 0.249 1.00 33.48 106 ARG A N 1
ATOM 715 C CA . ARG A 1 93 ? 8.522 -39.089 -0.862 1.00 34.16 106 ARG A CA 1
ATOM 716 C C . ARG A 1 93 ? 7.451 -40.070 -0.363 1.00 34.31 106 ARG A C 1
ATOM 717 O O . ARG A 1 93 ? 6.266 -39.868 -0.612 1.00 33.44 106 ARG A O 1
ATOM 725 N N . THR A 1 94 ? 7.862 -41.125 0.361 1.00 34.89 107 THR A N 1
ATOM 726 C CA . THR A 1 94 ? 6.916 -42.131 0.856 1.00 35.88 107 THR A CA 1
ATOM 727 C C . THR A 1 94 ? 5.821 -41.495 1.730 1.00 35.53 107 THR A C 1
ATOM 728 O O . THR A 1 94 ? 4.633 -41.778 1.532 1.00 36.52 107 THR A O 1
ATOM 732 N N . GLU A 1 95 ? 6.217 -40.597 2.656 1.00 33.82 108 GLU A N 1
ATOM 733 C CA . GLU A 1 95 ? 5.251 -39.974 3.548 1.00 32.85 108 GLU A CA 1
ATOM 734 C C . GLU A 1 95 ? 4.376 -38.956 2.858 1.00 32.25 108 GLU A C 1
ATOM 735 O O . GLU A 1 95 ? 3.198 -38.849 3.199 1.00 31.91 108 GLU A O 1
ATOM 741 N N . LEU A 1 96 ? 4.923 -38.225 1.866 1.00 31.57 109 LEU A N 1
ATOM 742 C CA . LEU A 1 96 ? 4.112 -37.254 1.118 1.00 31.88 109 LEU A CA 1
ATOM 743 C C . LEU A 1 96 ? 2.992 -38.003 0.363 1.00 32.47 109 LEU A C 1
ATOM 744 O O . LEU A 1 96 ? 1.843 -37.557 0.349 1.00 31.89 109 LEU A O 1
ATOM 749 N N . TRP A 1 97 ? 3.338 -39.151 -0.243 1.00 32.97 110 TRP A N 1
ATOM 750 C CA . TRP A 1 97 ? 2.375 -39.915 -1.008 1.00 34.23 110 TRP A CA 1
ATOM 751 C C . TRP A 1 97 ? 1.351 -40.622 -0.117 1.00 35.13 110 TRP A C 1
ATOM 752 O O . TRP A 1 97 ? 0.170 -40.647 -0.445 1.00 35.77 110 TRP A O 1
ATOM 763 N N . LYS A 1 98 ? 1.781 -41.128 1.036 1.00 34.82 111 LYS A N 1
ATOM 764 C CA . LYS A 1 98 ? 0.863 -41.824 1.936 1.00 35.39 111 LYS A CA 1
ATOM 765 C C . LYS A 1 98 ? -0.119 -40.829 2.567 1.00 35.07 111 LYS A C 1
ATOM 766 O O . LYS A 1 98 ? -1.317 -41.081 2.588 1.00 35.46 111 LYS A O 1
ATOM 772 N N . TRP A 1 99 ? 0.398 -39.699 3.070 1.00 34.34 112 TRP A N 1
ATOM 773 C CA . TRP A 1 99 ? -0.387 -38.784 3.876 1.00 34.48 112 TRP A CA 1
ATOM 774 C C . TRP A 1 99 ? -1.037 -37.629 3.143 1.00 33.91 112 TRP A C 1
ATOM 775 O O . TRP A 1 99 ? -1.922 -36.962 3.704 1.00 33.57 112 TRP A O 1
ATOM 786 N N . VAL A 1 100 ? -0.644 -37.401 1.887 1.00 32.88 113 VAL A N 1
ATOM 787 C CA . VAL A 1 100 ? -1.191 -36.288 1.134 1.00 33.52 113 VAL A CA 1
ATOM 788 C C . VAL A 1 100 ? -1.714 -36.744 -0.236 1.00 33.74 113 VAL A C 1
ATOM 789 O O . VAL A 1 100 ? -2.926 -36.698 -0.437 1.00 34.25 113 VAL A O 1
ATOM 793 N N . ILE A 1 101 ? -0.825 -37.227 -1.147 1.00 32.79 114 ILE A N 1
ATOM 794 C CA . ILE A 1 101 ? -1.223 -37.524 -2.519 1.00 34.24 114 ILE A CA 1
ATOM 795 C C . ILE A 1 101 ? -2.298 -38.583 -2.603 1.00 36.45 114 ILE A C 1
ATOM 796 O O . ILE A 1 101 ? -3.306 -38.384 -3.295 1.00 37.54 114 ILE A O 1
ATOM 801 N N . GLU A 1 102 ? -2.085 -39.703 -1.918 1.00 36.73 115 GLU A N 1
ATOM 802 C CA . GLU A 1 102 ? -3.021 -40.818 -1.933 1.00 38.56 115 GLU A CA 1
ATOM 803 C C . GLU A 1 102 ? -3.866 -40.943 -0.665 1.00 39.47 115 GLU A C 1
ATOM 804 O O . GLU A 1 102 ? -4.472 -41.993 -0.425 1.00 40.65 115 GLU A O 1
ATOM 810 N N . ASN A 1 103 ? -3.974 -39.871 0.108 1.00 38.53 116 ASN A N 1
ATOM 811 C CA . ASN A 1 103 ? -4.814 -39.866 1.293 1.00 38.88 116 ASN A CA 1
ATOM 812 C C . ASN A 1 103 ? -6.215 -39.428 0.857 1.00 40.71 116 ASN A C 1
ATOM 813 O O . ASN A 1 103 ? -6.396 -38.272 0.489 1.00 40.37 116 ASN A O 1
ATOM 818 N N . SER A 1 104 ? -7.209 -40.328 0.930 1.00 42.74 117 SER A N 1
ATOM 819 C CA . SER A 1 104 ? -8.566 -39.993 0.500 1.00 45.20 117 SER A CA 1
ATOM 820 C C . SER A 1 104 ? -9.215 -38.874 1.312 1.00 45.92 117 SER A C 1
ATOM 821 O O . SER A 1 104 ? -10.169 -38.255 0.833 1.00 46.83 117 SER A O 1
ATOM 824 N N . LYS A 1 105 ? -8.704 -38.601 2.528 1.00 44.91 118 LYS A N 1
ATOM 825 C CA . LYS A 1 105 ? -9.225 -37.513 3.350 1.00 44.70 118 LYS A CA 1
ATOM 826 C C . LYS A 1 105 ? -8.750 -36.126 2.875 1.00 44.54 118 LYS A C 1
ATOM 827 O O . LYS A 1 105 ? -9.249 -35.118 3.370 1.00 45.53 118 LYS A O 1
ATOM 833 N N . VAL A 1 106 ? -7.801 -36.059 1.923 1.00 42.94 119 VAL A N 1
ATOM 834 C CA . VAL A 1 106 ? -7.336 -34.789 1.383 1.00 42.41 119 VAL A CA 1
ATOM 835 C C . VAL A 1 106 ? -8.102 -34.555 0.075 1.00 43.13 119 VAL A C 1
ATOM 836 O O . VAL A 1 106 ? -7.907 -35.281 -0.899 1.00 43.59 119 VAL A O 1
ATOM 840 N N . GLY A 1 107 ? -8.977 -33.568 0.074 1.00 42.83 120 GLY A N 1
ATOM 841 C CA . GLY A 1 107 ? -9.747 -33.227 -1.111 1.00 42.91 120 GLY A CA 1
ATOM 842 C C . GLY A 1 107 ? -8.992 -32.269 -2.008 1.00 43.15 120 GLY A C 1
ATOM 843 O O . GLY A 1 107 ? -7.762 -32.332 -2.118 1.00 42.40 120 GLY A O 1
ATOM 844 N N . ASP A 1 108 ? -9.718 -31.346 -2.629 1.00 43.92 121 ASP A N 1
ATOM 845 C CA . ASP A 1 108 ? -9.105 -30.395 -3.546 1.00 45.44 121 ASP A CA 1
ATOM 846 C C . ASP A 1 108 ? -8.666 -29.151 -2.787 1.00 45.20 121 ASP A C 1
ATOM 847 O O . ASP A 1 108 ? -9.157 -28.055 -3.054 1.00 48.01 121 ASP A O 1
ATOM 852 N N . ILE A 1 109 ? -7.774 -29.324 -1.832 1.00 42.13 122 ILE A N 1
ATOM 853 C CA . ILE A 1 109 ? -7.279 -28.224 -1.019 1.00 40.20 122 ILE A CA 1
ATOM 854 C C . ILE A 1 109 ? -5.867 -27.835 -1.467 1.00 37.61 122 ILE A C 1
ATOM 855 O O . ILE A 1 109 ? -5.158 -28.646 -2.072 1.00 37.66 122 ILE A O 1
ATOM 860 N N . PRO A 1 110 ? -5.414 -26.619 -1.137 1.00 35.38 123 PRO A N 1
ATOM 861 C CA . PRO A 1 110 ? -4.043 -26.226 -1.506 1.00 34.02 123 PRO A CA 1
ATOM 862 C C . PRO A 1 110 ? -2.977 -27.114 -0.872 1.00 32.73 123 PRO A C 1
ATOM 863 O O . PRO A 1 110 ? -3.025 -27.382 0.336 1.00 32.20 123 PRO A O 1
ATOM 867 N N . ILE A 1 111 ? -2.004 -27.553 -1.684 1.00 31.14 124 ILE A N 1
ATOM 868 C CA . ILE A 1 111 ? -0.867 -28.370 -1.242 1.00 29.57 124 ILE A CA 1
ATOM 869 C C . ILE A 1 111 ? 0.390 -27.632 -1.671 1.00 29.57 124 ILE A C 1
ATOM 870 O O . ILE A 1 111 ? 0.625 -27.455 -2.883 1.00 30.43 124 ILE A O 1
ATOM 875 N N . LEU A 1 112 ? 1.154 -27.160 -0.695 1.00 28.70 125 LEU A N 1
ATOM 876 C CA . LEU A 1 112 ? 2.377 -26.399 -0.941 1.00 28.68 125 LEU A CA 1
ATOM 877 C C . LEU A 1 112 ? 3.556 -27.183 -0.411 1.00 29.88 125 LEU A C 1
ATOM 878 O O . LEU A 1 112 ? 3.591 -27.517 0.784 1.00 29.79 125 LEU A O 1
ATOM 883 N N . ILE A 1 113 ? 4.525 -27.488 -1.287 1.00 29.13 126 ILE A N 1
ATOM 884 C CA . ILE A 1 113 ? 5.726 -28.205 -0.878 1.00 29.38 126 ILE A CA 1
ATOM 885 C C . ILE A 1 113 ? 6.810 -27.148 -0.710 1.00 29.39 126 ILE A C 1
ATOM 886 O O . ILE A 1 113 ? 7.067 -26.389 -1.644 1.00 29.56 126 ILE A O 1
ATOM 891 N N . LEU A 1 114 ? 7.447 -27.109 0.459 1.00 28.78 127 LEU A N 1
ATOM 892 C CA . LEU A 1 114 ? 8.535 -26.160 0.683 1.00 29.27 127 LEU A CA 1
ATOM 893 C C . LEU A 1 114 ? 9.863 -26.914 0.655 1.00 30.60 127 LEU A C 1
ATOM 894 O O . LEU A 1 114 ? 10.107 -27.758 1.523 1.00 30.76 127 LEU A O 1
ATOM 899 N N . ALA A 1 115 ? 10.730 -26.592 -0.317 1.00 30.73 128 ALA A N 1
ATOM 900 C CA . ALA A 1 115 ? 12.061 -27.196 -0.388 1.00 30.87 128 ALA A CA 1
ATOM 901 C C . ALA A 1 115 ? 12.930 -26.285 0.461 1.00 31.15 128 ALA A C 1
ATOM 902 O O . ALA A 1 115 ? 13.523 -25.327 -0.035 1.00 31.58 128 ALA A O 1
ATOM 904 N N . ASN A 1 116 ? 12.955 -26.561 1.772 1.00 31.20 129 ASN A N 1
ATOM 905 C CA . ASN A 1 116 ? 13.590 -25.735 2.786 1.00 31.58 129 ASN A CA 1
ATOM 906 C C . ASN A 1 116 ? 15.118 -25.897 2.907 1.00 33.50 129 ASN A C 1
ATOM 907 O O . ASN A 1 116 ? 15.703 -26.802 2.300 1.00 33.46 129 ASN A O 1
ATOM 912 N N . LYS A 1 117 ? 15.764 -24.983 3.670 1.00 33.96 130 LYS A N 1
ATOM 913 C CA . LYS A 1 117 ? 17.206 -24.975 3.950 1.00 35.57 130 LYS A CA 1
ATOM 914 C C . LYS A 1 117 ? 18.048 -24.689 2.711 1.00 37.20 130 LYS A C 1
ATOM 915 O O . LYS A 1 117 ? 19.173 -25.184 2.603 1.00 38.12 130 LYS A O 1
ATOM 921 N N . GLN A 1 118 ? 17.524 -23.856 1.784 1.00 37.34 131 GLN A N 1
ATOM 922 C CA . GLN A 1 118 ? 18.267 -23.472 0.566 1.00 38.67 131 GLN A CA 1
ATOM 923 C C . GLN A 1 118 ? 19.568 -22.722 0.847 1.00 40.43 131 GLN A C 1
ATOM 924 O O . GLN A 1 118 ? 20.427 -22.607 -0.040 1.00 41.53 131 GLN A O 1
ATOM 930 N N . ASP A 1 119 ? 19.713 -22.188 2.066 1.00 41.30 132 ASP A N 1
ATOM 931 C CA . ASP A 1 119 ? 20.927 -21.483 2.469 1.00 42.80 132 ASP A CA 1
ATOM 932 C C . ASP A 1 119 ? 22.112 -22.452 2.662 1.00 44.82 132 ASP A C 1
ATOM 933 O O . ASP A 1 119 ? 23.259 -22.013 2.620 1.00 46.51 132 ASP A O 1
ATOM 938 N N . LEU A 1 120 ? 21.852 -23.750 2.897 1.00 45.04 133 LEU A N 1
ATOM 939 C CA . LEU A 1 120 ? 22.933 -24.708 3.151 1.00 46.74 133 LEU A CA 1
ATOM 940 C C . LEU A 1 120 ? 23.640 -25.116 1.867 1.00 48.76 133 LEU A C 1
ATOM 941 O O . LEU A 1 120 ? 22.994 -25.243 0.826 1.00 48.27 133 LEU A O 1
ATOM 946 N N . PRO A 1 121 ? 24.972 -25.312 1.909 1.00 50.78 134 PRO A N 1
ATOM 947 C CA . PRO A 1 121 ? 25.695 -25.639 0.669 1.00 51.60 134 PRO A CA 1
ATOM 948 C C . PRO A 1 121 ? 25.251 -26.908 -0.066 1.00 52.00 134 PRO A C 1
ATOM 949 O O . PRO A 1 121 ? 25.371 -26.954 -1.291 1.00 53.29 134 PRO A O 1
ATOM 953 N N . GLU A 1 122 ? 24.746 -27.924 0.646 1.00 50.94 135 GLU A N 1
ATOM 954 C CA . GLU A 1 122 ? 24.318 -29.167 -0.005 1.00 50.30 135 GLU A CA 1
ATOM 955 C C . GLU A 1 122 ? 22.842 -29.184 -0.409 1.00 47.44 135 GLU A C 1
ATOM 956 O O . GLU A 1 122 ? 22.350 -30.228 -0.833 1.00 47.39 135 GLU A O 1
ATOM 962 N N . ALA A 1 123 ? 22.134 -28.053 -0.278 1.00 45.00 136 ALA A N 1
ATOM 963 C CA . ALA A 1 123 ? 20.724 -27.995 -0.617 1.00 43.17 136 ALA A CA 1
ATOM 964 C C . ALA A 1 123 ? 20.475 -28.262 -2.097 1.00 41.43 136 ALA A C 1
ATOM 965 O O . ALA A 1 123 ? 21.065 -27.615 -2.973 1.00 41.24 136 ALA A O 1
ATOM 967 N N . ARG A 1 124 ? 19.614 -29.233 -2.366 1.00 39.88 137 ARG A N 1
ATOM 968 C CA . ARG A 1 124 ? 19.188 -29.557 -3.725 1.00 39.69 137 ARG A CA 1
ATOM 969 C C . ARG A 1 124 ? 18.232 -28.461 -4.179 1.00 39.38 137 ARG A C 1
ATOM 970 O O . ARG A 1 124 ? 17.552 -27.852 -3.352 1.00 40.20 137 ARG A O 1
ATOM 978 N N . SER A 1 125 ? 18.164 -28.213 -5.483 1.00 38.27 138 SER A N 1
ATOM 979 C CA . SER A 1 125 ? 17.253 -27.201 -6.027 1.00 37.47 138 SER A CA 1
ATOM 980 C C . SER A 1 125 ? 15.783 -27.627 -5.869 1.00 36.65 138 SER A C 1
ATOM 981 O O . SER A 1 125 ? 15.506 -28.802 -5.630 1.00 35.28 138 SER A O 1
ATOM 984 N N . ALA A 1 126 ? 14.831 -26.695 -6.080 1.00 36.15 139 ALA A N 1
ATOM 985 C CA . ALA A 1 126 ? 13.412 -27.035 -6.049 1.00 36.76 139 ALA A CA 1
ATOM 986 C C . ALA A 1 126 ? 13.087 -28.111 -7.110 1.00 36.11 139 ALA A C 1
ATOM 987 O O . ALA A 1 126 ? 12.284 -28.993 -6.844 1.00 35.33 139 ALA A O 1
ATOM 989 N N . GLY A 1 127 ? 13.718 -28.024 -8.286 1.00 36.18 140 GLY A N 1
ATOM 990 C CA . GLY A 1 127 ? 13.521 -28.994 -9.363 1.00 36.97 140 GLY A CA 1
ATOM 991 C C . GLY A 1 127 ? 14.002 -30.379 -8.967 1.00 37.23 140 GLY A C 1
ATOM 992 O O . GLY A 1 127 ? 13.310 -31.375 -9.200 1.00 37.30 140 GLY A O 1
ATOM 993 N N . GLU A 1 128 ? 15.164 -30.447 -8.317 1.00 36.46 141 GLU A N 1
ATOM 994 C CA . GLU A 1 128 ? 15.708 -31.716 -7.852 1.00 36.42 141 GLU A CA 1
ATOM 995 C C . GLU A 1 128 ? 14.817 -32.311 -6.753 1.00 35.57 141 GLU A C 1
ATOM 996 O O . GLU A 1 128 ? 14.553 -33.517 -6.766 1.00 36.13 141 GLU A O 1
ATOM 1002 N N . VAL A 1 129 ? 14.335 -31.470 -5.813 1.00 33.61 142 VAL A N 1
ATOM 1003 C CA . VAL A 1 129 ? 13.463 -31.949 -4.742 1.00 33.46 142 VAL A CA 1
ATOM 1004 C C . VAL A 1 129 ? 12.132 -32.429 -5.346 1.00 33.79 142 VAL A C 1
ATOM 1005 O O . VAL A 1 129 ? 11.639 -33.487 -4.955 1.00 33.22 142 VAL A O 1
ATOM 1009 N N . ALA A 1 130 ? 11.587 -31.693 -6.333 1.00 34.49 143 ALA A N 1
ATOM 1010 C CA . ALA A 1 130 ? 10.331 -32.094 -6.995 1.00 34.94 143 ALA A CA 1
ATOM 1011 C C . ALA A 1 130 ? 10.455 -33.483 -7.609 1.00 35.06 143 ALA A C 1
ATOM 1012 O O . ALA A 1 130 ? 9.559 -34.303 -7.436 1.00 34.33 143 ALA A O 1
ATOM 1014 N N . ARG A 1 131 ? 11.574 -33.756 -8.303 1.00 35.88 144 ARG A N 1
ATOM 1015 C CA . ARG A 1 131 ? 11.804 -35.067 -8.901 1.00 37.64 144 ARG A CA 1
ATOM 1016 C C . ARG A 1 131 ? 12.004 -36.145 -7.831 1.00 37.95 144 ARG A C 1
ATOM 1017 O O . ARG A 1 131 ? 11.438 -37.234 -7.964 1.00 38.37 144 ARG A O 1
ATOM 1025 N N . ALA A 1 132 ? 12.737 -35.835 -6.740 1.00 36.77 145 ALA A N 1
ATOM 1026 C CA . ALA A 1 132 ? 12.933 -36.805 -5.654 1.00 36.92 145 ALA A CA 1
ATOM 1027 C C . ALA A 1 132 ? 11.614 -37.187 -4.976 1.00 35.94 145 ALA A C 1
ATOM 1028 O O . ALA A 1 132 ? 11.468 -38.309 -4.527 1.00 36.17 145 ALA A O 1
ATOM 1030 N N . LEU A 1 133 ? 10.641 -36.255 -4.927 1.00 34.49 146 LEU A N 1
ATOM 1031 C CA . LEU A 1 133 ? 9.327 -36.544 -4.321 1.00 33.92 146 LEU A CA 1
ATOM 1032 C C . LEU A 1 133 ? 8.314 -37.128 -5.321 1.00 33.82 146 LEU A C 1
ATOM 1033 O O . LEU A 1 133 ? 7.146 -37.282 -4.962 1.00 33.60 146 LEU A O 1
ATOM 1038 N N . ASP A 1 134 ? 8.724 -37.345 -6.572 1.00 33.48 147 ASP A N 1
ATOM 1039 C CA . ASP A 1 134 ? 7.873 -37.797 -7.671 1.00 34.06 147 ASP A CA 1
ATOM 1040 C C . ASP A 1 134 ? 6.706 -36.840 -7.873 1.00 33.89 147 ASP A C 1
ATOM 1041 O O . ASP A 1 134 ? 5.606 -37.276 -8.215 1.00 34.64 147 ASP A O 1
ATOM 1046 N N . LEU A 1 135 ? 6.931 -35.532 -7.684 1.00 32.85 148 LEU A N 1
ATOM 1047 C CA . LEU A 1 135 ? 5.864 -34.547 -7.936 1.00 32.96 148 LEU A CA 1
ATOM 1048 C C . LEU A 1 135 ? 5.445 -34.592 -9.411 1.00 34.29 148 LEU A C 1
ATOM 1049 O O . LEU A 1 135 ? 4.260 -34.451 -9.722 1.00 34.37 148 LEU A O 1
ATOM 1054 N N . HIS A 1 136 ? 6.401 -34.870 -10.305 1.00 34.67 149 HIS A N 1
ATOM 1055 C CA . HIS A 1 136 ? 6.133 -34.988 -11.736 1.00 35.55 149 HIS A CA 1
ATOM 1056 C C . HIS A 1 136 ? 5.256 -36.208 -12.090 1.00 36.30 149 HIS A C 1
ATOM 1057 O O . HIS A 1 136 ? 4.885 -36.370 -13.250 1.00 37.67 149 HIS A O 1
ATOM 1064 N N . LYS A 1 137 ? 4.951 -37.076 -11.102 1.00 36.86 150 LYS A N 1
ATOM 1065 C CA . LYS A 1 137 ? 4.071 -38.237 -11.229 1.00 37.35 150 LYS A CA 1
ATOM 1066 C C . LYS A 1 137 ? 2.687 -38.011 -10.562 1.00 36.73 150 LYS A C 1
ATOM 1067 O O . LYS A 1 137 ? 1.836 -38.907 -10.602 1.00 36.97 150 LYS A O 1
ATOM 1073 N N . VAL A 1 138 ? 2.456 -36.835 -9.972 1.00 36.05 151 VAL A N 1
ATOM 1074 C CA . VAL A 1 138 ? 1.185 -36.484 -9.343 1.00 36.23 151 VAL A CA 1
ATOM 1075 C C . VAL A 1 138 ? 0.244 -36.109 -10.484 1.00 37.14 151 VAL A C 1
ATOM 1076 O O . VAL A 1 138 ? 0.521 -35.169 -11.238 1.00 37.10 151 VAL A O 1
ATOM 1080 N N . LEU A 1 139 ? -0.842 -36.866 -10.648 1.00 37.42 152 LEU A N 1
ATOM 1081 C CA . LEU A 1 139 ? -1.716 -36.696 -11.802 1.00 39.45 152 LEU A CA 1
ATOM 1082 C C . LEU A 1 139 ? -3.071 -36.091 -11.514 1.00 40.44 152 LEU A C 1
ATOM 1083 O O . LEU A 1 139 ? -3.730 -35.630 -12.447 1.00 40.78 152 LEU A O 1
ATOM 1088 N N . LYS A 1 140 ? -3.519 -36.144 -10.256 1.00 40.61 153 LYS A N 1
ATOM 1089 C CA . LYS A 1 140 ? -4.874 -35.711 -9.930 1.00 41.49 153 LYS A CA 1
ATOM 1090 C C . LYS A 1 140 ? -4.971 -34.549 -8.963 1.00 41.23 153 LYS A C 1
ATOM 1091 O O . LYS A 1 140 ? -6.061 -33.993 -8.818 1.00 42.83 153 LYS A O 1
ATOM 1097 N N . HIS A 1 141 ? -3.867 -34.172 -8.298 1.00 38.77 154 HIS A N 1
ATOM 1098 C CA . HIS A 1 141 ? -3.907 -33.043 -7.378 1.00 37.68 154 HIS A CA 1
ATOM 1099 C C . HIS A 1 141 ? -3.122 -31.885 -7.920 1.00 35.34 154 HIS A C 1
ATOM 1100 O O . HIS A 1 141 ? -2.038 -32.092 -8.446 1.00 36.15 154 HIS A O 1
ATOM 1107 N N . SER A 1 142 ? -3.588 -30.671 -7.656 1.00 33.03 155 SER A N 1
ATOM 1108 C CA . SER A 1 142 ? -2.789 -29.483 -7.945 1.00 32.30 155 SER A CA 1
ATOM 1109 C C . SER A 1 142 ? -1.764 -29.340 -6.830 1.00 32.45 155 SER A C 1
ATOM 1110 O O . SER A 1 142 ? -2.024 -29.722 -5.676 1.00 32.64 155 SER A O 1
ATOM 1113 N N . TYR A 1 143 ? -0.618 -28.713 -7.129 1.00 31.30 156 TYR A N 1
ATOM 1114 C CA . TYR A 1 143 ? 0.393 -28.462 -6.099 1.00 30.56 156 TYR A CA 1
ATOM 1115 C C . TYR A 1 143 ? 1.316 -27.332 -6.542 1.00 29.84 156 TYR A C 1
ATOM 1116 O O . TYR A 1 143 ? 1.363 -26.963 -7.730 1.00 29.73 156 TYR A O 1
ATOM 1125 N N . ALA A 1 144 ? 2.014 -26.768 -5.574 1.00 29.98 157 ALA A N 1
ATOM 1126 C CA . ALA A 1 144 ? 3.077 -25.819 -5.808 1.00 30.15 157 ALA A CA 1
ATOM 1127 C C . ALA A 1 144 ? 4.320 -26.313 -5.091 1.00 30.36 157 ALA A C 1
ATOM 1128 O O . ALA A 1 144 ? 4.237 -26.994 -4.059 1.00 30.57 157 ALA A O 1
ATOM 1130 N N . ILE A 1 145 ? 5.474 -25.936 -5.613 1.00 30.80 158 ILE A N 1
ATOM 1131 C CA . ILE A 1 145 ? 6.735 -26.213 -4.946 1.00 31.25 158 ILE A CA 1
ATOM 1132 C C . ILE A 1 145 ? 7.527 -24.926 -4.925 1.00 31.21 158 ILE A C 1
ATOM 1133 O O . ILE A 1 145 ? 7.640 -24.240 -5.955 1.00 31.80 158 ILE A O 1
ATOM 1138 N N . VAL A 1 146 ? 8.000 -24.548 -3.746 1.00 30.74 159 VAL A N 1
ATOM 1139 C CA . VAL A 1 146 ? 8.749 -23.303 -3.589 1.00 31.89 159 VAL A CA 1
ATOM 1140 C C . VAL A 1 146 ? 10.034 -23.572 -2.830 1.00 31.74 159 VAL A C 1
ATOM 1141 O O . VAL A 1 146 ? 9.977 -24.065 -1.707 1.00 30.98 159 VAL A O 1
ATOM 1145 N N . PRO A 1 147 ? 11.202 -23.151 -3.363 1.00 32.61 160 PRO A N 1
ATOM 1146 C CA . PRO A 1 147 ? 12.442 -23.284 -2.568 1.00 33.14 160 PRO A CA 1
ATOM 1147 C C . PRO A 1 147 ? 12.465 -22.160 -1.517 1.00 34.23 160 PRO A C 1
ATOM 1148 O O . PRO A 1 147 ? 12.059 -21.036 -1.823 1.00 34.98 160 PRO A O 1
ATOM 1152 N N . CYS A 1 148 ? 12.891 -22.453 -0.276 1.00 33.73 161 CYS A N 1
ATOM 1153 C CA . CYS A 1 148 ? 12.901 -21.432 0.760 1.00 34.18 161 CYS A CA 1
ATOM 1154 C C . CYS A 1 148 ? 14.018 -21.641 1.793 1.00 35.09 161 CYS A C 1
ATOM 1155 O O . CYS A 1 148 ? 14.737 -22.642 1.747 1.00 35.07 161 CYS A O 1
ATOM 1158 N N . SER A 1 149 ? 14.183 -20.669 2.700 1.00 34.86 162 SER A N 1
ATOM 1159 C CA . SER A 1 149 ? 15.127 -20.775 3.798 1.00 36.21 162 SER A CA 1
ATOM 1160 C C . SER A 1 149 ? 14.568 -20.051 5.014 1.00 36.56 162 SER A C 1
ATOM 1161 O O . SER A 1 149 ? 14.255 -18.874 4.910 1.00 37.18 162 SER A O 1
ATOM 1164 N N . ALA A 1 150 ? 14.469 -20.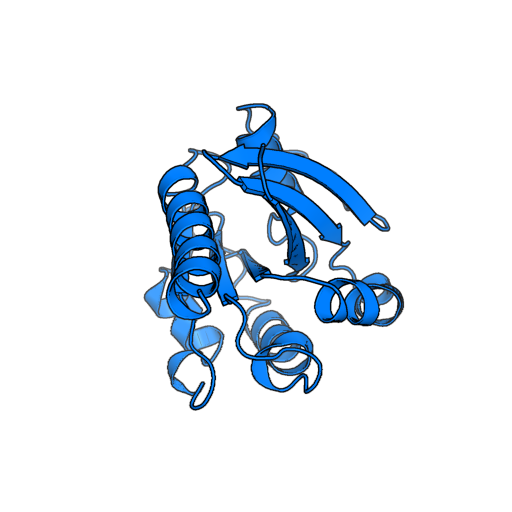727 6.160 1.00 36.97 163 ALA A N 1
ATOM 1165 C CA . ALA A 1 150 ? 14.094 -20.051 7.405 1.00 38.08 163 ALA A CA 1
ATOM 1166 C C . ALA A 1 150 ? 15.282 -19.189 7.891 1.00 39.42 163 ALA A C 1
ATOM 1167 O O . ALA A 1 150 ? 15.078 -18.255 8.666 1.00 39.81 163 ALA A O 1
ATOM 1169 N N . ALA A 1 151 ? 16.517 -19.547 7.499 1.00 40.22 164 ALA A N 1
ATOM 1170 C CA . ALA A 1 151 ? 17.719 -18.835 7.905 1.00 41.79 164 ALA A CA 1
ATOM 1171 C C . ALA A 1 151 ? 17.810 -17.448 7.296 1.00 43.13 164 ALA A C 1
ATOM 1172 O O . ALA A 1 151 ? 18.141 -16.481 7.999 1.00 44.76 164 ALA A O 1
ATOM 1174 N N . SER A 1 152 ? 17.514 -17.330 6.011 1.00 42.77 165 SER A N 1
ATOM 1175 C CA . SER A 1 152 ? 17.581 -16.043 5.325 1.00 43.54 165 SER A CA 1
ATOM 1176 C C . SER A 1 152 ? 16.212 -15.392 5.107 1.00 44.00 165 SER A C 1
ATOM 1177 O O . SER A 1 152 ? 16.166 -14.215 4.768 1.00 45.14 165 SER A O 1
ATOM 1180 N N . GLY A 1 153 ? 15.135 -16.162 5.243 1.00 43.10 166 GLY A N 1
ATOM 1181 C CA . GLY A 1 153 ? 13.779 -15.705 4.955 1.00 42.83 166 GLY A CA 1
ATOM 1182 C C . GLY A 1 153 ? 13.397 -15.854 3.485 1.00 42.13 166 GLY A C 1
ATOM 1183 O O . GLY A 1 153 ? 12.280 -15.496 3.103 1.00 42.12 166 GLY A O 1
ATOM 1184 N N . PHE A 1 154 ? 14.334 -16.352 2.633 1.00 40.97 167 PHE A N 1
ATOM 1185 C CA . PHE A 1 154 ? 14.165 -16.483 1.180 1.00 41.05 167 PHE A CA 1
ATOM 1186 C C . PHE A 1 154 ? 12.872 -17.172 0.819 1.00 39.38 167 PHE A C 1
ATOM 1187 O O . PHE A 1 154 ? 12.620 -18.270 1.293 1.00 38.89 167 PHE A O 1
ATOM 1195 N N . ASN A 1 155 ? 12.033 -16.474 0.042 1.00 38.81 168 ASN A N 1
ATOM 1196 C CA . ASN A 1 155 ? 10.751 -16.939 -0.474 1.00 38.80 168 ASN A CA 1
ATOM 1197 C C . ASN A 1 155 ? 9.668 -17.228 0.562 1.00 38.55 168 ASN A C 1
ATOM 1198 O O . ASN A 1 155 ? 8.631 -17.754 0.159 1.00 38.52 168 ASN A O 1
ATOM 1203 N N . LEU A 1 156 ? 9.864 -16.914 1.866 1.00 38.02 169 LEU A N 1
ATOM 1204 C CA . LEU A 1 156 ? 8.811 -17.232 2.851 1.00 38.62 169 LEU A CA 1
ATOM 1205 C C . LEU A 1 156 ? 7.581 -16.335 2.666 1.00 39.88 169 LEU A C 1
ATOM 1206 O O . LEU A 1 156 ? 6.449 -16.828 2.715 1.00 40.24 169 LEU A O 1
ATOM 1211 N N . GLU A 1 157 ? 7.801 -15.058 2.338 1.00 40.15 170 GLU A N 1
ATOM 1212 C CA . GLU A 1 157 ? 6.680 -14.147 2.071 1.00 41.42 170 GLU A CA 1
ATOM 1213 C C . GLU A 1 157 ? 5.926 -14.615 0.814 1.00 42.23 170 GLU A C 1
ATOM 1214 O O . GLU A 1 157 ? 4.694 -14.643 0.806 1.00 42.48 170 GLU A O 1
ATOM 1216 N N . ASP A 1 158 ? 6.664 -14.986 -0.245 1.00 41.99 171 ASP A N 1
ATOM 1217 C CA . ASP A 1 158 ? 6.038 -15.428 -1.487 1.00 42.28 171 ASP A CA 1
ATOM 1218 C C . ASP A 1 158 ? 5.293 -16.757 -1.295 1.00 40.82 171 ASP A C 1
ATOM 1219 O O . ASP A 1 158 ? 4.231 -16.936 -1.881 1.00 40.29 171 ASP A O 1
ATOM 1224 N N . ALA A 1 159 ? 5.822 -17.669 -0.467 1.00 40.08 172 ALA A N 1
ATOM 1225 C CA . ALA A 1 159 ? 5.140 -18.949 -0.203 1.00 39.94 172 ALA A CA 1
ATOM 1226 C C . ALA A 1 159 ? 3.817 -18.711 0.539 1.00 38.98 172 ALA A C 1
ATOM 1227 O O . ALA A 1 159 ? 2.798 -19.314 0.190 1.00 37.83 172 ALA A O 1
ATOM 1229 N N . LEU A 1 160 ? 3.823 -17.824 1.554 1.00 39.11 173 LEU A N 1
ATOM 1230 C CA . LEU A 1 160 ? 2.599 -17.501 2.307 1.00 40.27 173 LEU A CA 1
ATOM 1231 C C . LEU A 1 160 ? 1.581 -16.775 1.430 1.00 39.33 173 LEU A C 1
ATOM 1232 O O . LEU A 1 160 ? 0.372 -16.958 1.601 1.00 39.05 173 LEU A O 1
ATOM 1237 N N . GLU A 1 161 ? 2.064 -15.945 0.502 1.00 38.62 174 GLU A N 1
ATOM 1238 C CA . GLU A 1 161 ? 1.197 -15.237 -0.434 1.00 38.63 174 GLU A CA 1
ATOM 1239 C C . GLU A 1 161 ? 0.525 -16.232 -1.387 1.00 37.32 174 GLU A C 1
ATOM 1240 O O . GLU A 1 161 ? -0.664 -16.095 -1.681 1.00 36.72 174 GLU A O 1
ATOM 1246 N N . TRP A 1 162 ? 1.252 -17.290 -1.804 1.00 36.28 175 TRP A N 1
ATOM 1247 C CA . TRP A 1 162 ? 0.669 -18.324 -2.654 1.00 35.95 175 TRP A CA 1
ATOM 1248 C C . TRP A 1 162 ? -0.492 -19.001 -1.910 1.00 35.86 175 TRP A C 1
ATOM 1249 O O . TRP A 1 162 ? -1.580 -19.121 -2.457 1.00 36.25 175 TRP A O 1
ATOM 1260 N N . LEU A 1 163 ? -0.283 -19.346 -0.630 1.00 35.75 176 LEU A N 1
ATOM 1261 C CA . LEU A 1 163 ? -1.327 -20.007 0.141 1.00 36.61 176 LEU A CA 1
ATOM 1262 C C . LEU A 1 163 ? -2.551 -19.106 0.330 1.00 35.84 176 LEU A C 1
ATOM 1263 O O . LEU A 1 163 ? -3.680 -19.555 0.158 1.00 35.73 176 LEU A O 1
ATOM 1268 N N . ARG A 1 164 ? -2.329 -17.829 0.622 1.00 35.72 177 ARG A N 1
ATOM 1269 C CA . ARG A 1 164 ? -3.422 -16.874 0.802 1.00 37.26 177 ARG A CA 1
ATOM 1270 C C . ARG A 1 164 ? -4.222 -16.725 -0.493 1.00 38.37 177 ARG A C 1
ATOM 1271 O O . ARG A 1 164 ? -5.461 -16.669 -0.470 1.00 38.82 177 ARG A O 1
ATOM 1279 N N . GLN A 1 165 ? -3.509 -16.671 -1.633 1.00 38.14 178 GLN A N 1
ATOM 1280 C CA . GLN A 1 165 ? -4.157 -16.554 -2.938 1.00 39.30 178 GLN A CA 1
ATOM 1281 C C . GLN A 1 165 ? -5.014 -17.784 -3.223 1.00 38.93 178 GLN A C 1
ATOM 1282 O O . GLN A 1 165 ? -6.156 -17.626 -3.643 1.00 39.31 178 GLN A O 1
ATOM 1288 N N . ARG A 1 166 ? -4.493 -18.994 -2.971 1.00 38.07 179 ARG A N 1
ATOM 1289 C CA . ARG A 1 166 ? -5.234 -20.232 -3.258 1.00 39.24 179 ARG A CA 1
ATOM 1290 C C . ARG A 1 166 ? -6.457 -20.402 -2.383 1.00 41.08 179 ARG A C 1
ATOM 1291 O O . ARG A 1 166 ? -7.532 -20.746 -2.882 1.00 41.12 179 ARG A O 1
ATOM 1299 N N . ILE A 1 167 ? -6.324 -20.077 -1.089 1.00 42.15 180 ILE A N 1
ATOM 1300 C CA . ILE A 1 167 ? -7.472 -20.112 -0.182 1.00 44.34 180 ILE A CA 1
ATOM 1301 C C . ILE A 1 167 ? -8.511 -19.066 -0.598 1.00 46.15 180 ILE A C 1
ATOM 1302 O O . ILE A 1 167 ? -9.714 -19.361 -0.613 1.00 47.09 180 ILE A O 1
ATOM 1307 N N . THR A 1 168 ? -8.062 -17.852 -0.963 1.00 46.42 181 THR A N 1
ATOM 1308 C CA . THR A 1 168 ? -9.001 -16.792 -1.360 1.00 48.13 181 THR A CA 1
ATOM 1309 C C . THR A 1 168 ? -9.724 -17.133 -2.664 1.00 51.27 181 THR A C 1
ATOM 1310 O O . THR A 1 168 ? -10.919 -16.868 -2.809 1.00 52.22 181 THR A O 1
ATOM 1314 N N . GLU A 1 169 ? -9.007 -17.758 -3.594 1.00 53.15 182 GLU A N 1
ATOM 1315 C CA . GLU A 1 169 ? -9.561 -18.164 -4.882 1.00 55.98 182 GLU A CA 1
ATOM 1316 C C . GLU A 1 169 ? -10.673 -19.193 -4.662 1.00 58.46 182 GLU A C 1
ATOM 1317 O O . GLU A 1 169 ? -11.724 -19.072 -5.283 1.00 59.38 182 GLU A O 1
ATOM 1323 N N . MET A 1 170 ? -10.477 -20.144 -3.737 1.00 59.62 183 MET A N 1
ATOM 1324 C CA . MET A 1 170 ? -11.503 -21.143 -3.451 1.00 61.86 183 MET A CA 1
ATOM 1325 C C . MET A 1 170 ? -12.773 -20.498 -2.913 1.00 64.13 183 MET A C 1
ATOM 1326 O O . MET A 1 170 ? -13.869 -20.839 -3.360 1.00 64.65 183 MET A O 1
ATOM 1331 N N . ILE A 1 171 ? -12.623 -19.537 -1.990 1.00 65.08 184 ILE A N 1
ATOM 1332 C CA . ILE A 1 171 ? -13.758 -18.801 -1.435 1.00 66.29 184 ILE A CA 1
ATOM 1333 C C . ILE A 1 171 ? -14.487 -18.009 -2.531 1.00 68.15 184 ILE A C 1
ATOM 1334 O O . ILE A 1 171 ? -15.709 -18.097 -2.649 1.00 68.65 184 ILE A O 1
ATOM 1339 N N . LEU A 1 172 ? -13.744 -17.254 -3.346 1.00 69.17 185 LEU A N 1
ATOM 1340 C CA . LEU A 1 172 ? -14.334 -16.429 -4.401 1.00 71.00 185 LEU A CA 1
ATOM 1341 C C . LEU A 1 172 ? -15.018 -17.218 -5.521 1.00 73.38 185 LEU A C 1
ATOM 1342 O O . LEU A 1 172 ? -16.071 -16.795 -6.012 1.00 73.57 185 LEU A O 1
ATOM 1347 N N . GLU A 1 173 ? -14.426 -18.351 -5.927 1.00 75.04 186 GLU A N 1
ATOM 1348 C CA . GLU A 1 173 ? -14.980 -19.197 -6.983 1.00 77.23 186 GLU A CA 1
ATOM 1349 C C . GLU A 1 173 ? -16.291 -19.841 -6.540 1.00 79.46 186 GLU A C 1
ATOM 1350 O O . GLU A 1 173 ? -17.224 -19.942 -7.341 1.00 79.79 186 GLU A O 1
ATOM 1352 N N . HIS A 1 174 ? -16.375 -20.243 -5.259 1.00 80.67 187 HIS A N 1
ATOM 1353 C CA . HIS A 1 174 ? -17.587 -20.843 -4.706 1.00 82.39 187 HIS A CA 1
ATOM 1354 C C . HIS A 1 174 ? -18.714 -19.801 -4.633 1.00 83.34 187 HIS A C 1
ATOM 1355 O O . HIS A 1 174 ? -19.862 -20.103 -4.970 1.00 83.79 187 HIS A O 1
ATOM 1362 N N . HIS A 1 175 ? -18.383 -18.572 -4.222 1.00 83.47 188 HIS A N 1
ATOM 1363 C CA . HIS A 1 175 ? -19.374 -17.498 -4.149 1.00 83.98 188 HIS A CA 1
ATOM 1364 C C . HIS A 1 175 ? -19.732 -17.015 -5.557 1.00 84.38 188 HIS A C 1
ATOM 1365 O O . HIS A 1 175 ? -20.875 -16.622 -5.807 1.00 84.73 188 HIS A O 1
#

Solvent-accessible surface area: 8885 Å² total; per-residue (Å²): 220,93,49,62,11,73,1,0,5,0,0,10,22,178,2,12,11,24,17,0,6,81,61,47,43,123,58,82,84,21,123,89,57,158,149,19,136,13,61,58,86,54,102,26,82,33,98,108,3,70,10,14,9,37,2,0,1,4,50,86,91,31,4,95,76,48,0,54,67,52,1,46,45,14,38,0,0,0,0,1,5,18,0,19,14,42,142,60,23,122,63,4,66,84,15,0,50,115,24,0,17,128,18,117,117,8,43,120,33,9,1,0,0,0,0,3,36,46,72,78,136,116,25,83,55,21,46,100,0,17,168,22,0,26,1,98,117,15,155,200,38,64,80,16,46,23,36,0,1,4,31,70,22,103,40,8,78,99,0,31,67,44,3,42,84,75,7,35,94,83,80,121,88,172,185

Secondary structure (DSSP, 8-state):
-PEEEEEEEE-STTSSHHHHHHHHHHS---TTPPPPSSEEEEEEEETTEEEEEEEE--SHHHIIIIIHHHHHH-SEEEEEEETT-GGGHHHHHHHHIIIIIT-TT--S--EEEEEE-TTSTTPPPHHHHHHHTTGGG--SS--EEEE--TTT-TTHHHHHHHHHHHHHHHHHHH-

B-factor: mean 42.86, std 12.47, range [27.42, 93.14]

Radius of gyration: 14.91 Å; Cα contacts (8 Å, |Δi|>4): 333; chains: 1; bounding box: 45×33×32 Å

Nearest PDB structures (foldseek):
  8ouk-assembly1_A  TM=1.006E+00  e=1.623E-38  Promethearchaeati
  8oul-assembly1_A  TM=8.096E-01  e=2.483E-28  Promethearchaeati
  8oul-assembly2_B  TM=8.111E-01  e=4.117E-28  Promethearchaeati
  8oul-assembly3_C  TM=7.975E-01  e=4.547E-27  Promethearchaeati
  2h57-assembly1_A  TM=9.192E-01  e=2.170E-16  Homo sapiens

Organism: NCBI:txid1841598

Sequence (175 aa):
MKTTVKVAWVGLDYAGKSTIIKRITQGVFSDDTKRTLGLNVDEFTSDNIKFVCWDIGGLQVFRDSLWDAYIAGSSGIIYVVDSAAPERFEEARTELWKWVIENSKVGDIPILILANKQDLPEARSAGEVARALDLHKVLKHSYAIVPCSAASGFNLEDALEWLRQRITEMILEHH